Protein 3NFT (pdb70)

Foldseek 3Di:
DQDQVVLVVLVADPCQLLVLLVVLLVQLVQWFAWAADPQRTDHTDAGPLVSLVSNLVRLVSNLVSLLVLLVVLLCVLVVVPDDPDVVSVVLVVVSVVLNLLSVQLSQVLNQLSVLLSLVSVLSRVLSVQWDDDDRFKIFGQLAVSLVSLVVSVVDRDKGARDPPDPQVVVCVLLDDQWDADPRRIITGDCVLSVQLSVLTDHGGDMGGRVVVVVSSVSNVVSSVVSSVSSVSSSVSVVVSSVVSVVSSNVSVVVSVVVVVVD

Nearest PDB structures (foldseek):
  3nft-assembly1_A-2  TM=1.004E+00  e=6.298E-45  Burkholderia pseudomallei
  2ixr-assembly1_A  TM=9.776E-01  e=1.796E-40  Burkholderia pseudomallei
  2j9t-assembly2_B  TM=9.909E-01  e=3.940E-39  Burkholderia pseudomallei
  2izp-assembly2_B  TM=9.697E-01  e=5.486E-39  Burkholderia pseudomallei
  4d3e-assembly1_D  TM=7.852E-01  e=7.737E-10  Shigella flexneri 5a str. M90T

B-factor: mean 21.1, std 11.24, range [6.72, 60.11]

Secondary structure (DSSP, 8-state):
--SHHHHHHTT--THHHHHHHHHHHHHHHH-B--EEETTEEE--B---THHHHHHHHHHHHHHHHHHHHHHHHHHHH----PPPPHHHHHHHHHHHHHHHHHHHHHHHHHHHHHHHHHHHHHHHHGGGGEEEETTTEEEE-HHHHHHHHHHHHHT--EEEPPTT--HHHHHHHH-TTEEE-TT-EEEE--HHHHHHHHT---TTEEEEHHHHHHHHHHHHHHHHHHHHHHHHHHHHHHHHHHHHHHHHHHHHHHHHHHHHT-

InterPro domains:
  IPR009483 Type III secretion systems tip complex component IpaD/BipD/SipD [PF06511] (143-308)
  IPR009483 Type III secretion systems tip complex component IpaD/BipD/SipD [TIGR02553] (27-310)
  IPR036708 BipD-like superfamily [G3DSA:1.20.1710.10] (34-310)
  IPR036708 BipD-like superfamily [SSF140693] (35-301)

Structure (mmCIF, N/CA/C/O backbone):
data_3NFT
#
_entry.id   3NFT
#
_cell.length_a   51.150
_cell.length_b   60.420
_cell.length_c   90.415
_cell.angle_alpha   90.00
_cell.angle_beta   96.01
_cell.angle_gamma   90.00
#
_symmetry.space_group_name_H-M   'C 1 2 1'
#
loop_
_entity.id
_entity.type
_entity.pdbx_description
1 polymer 'Translocator protein bipD'
2 water water
#
loop_
_atom_site.group_PDB
_atom_site.id
_atom_site.type_symbol
_atom_site.label_atom_id
_atom_site.label_alt_id
_atom_site.label_comp_id
_atom_site.label_asym_id
_atom_site.label_entity_id
_atom_site.label_seq_id
_atom_site.pdbx_PDB_ins_code
_atom_site.Cartn_x
_atom_site.Cartn_y
_atom_site.Cartn_z
_atom_site.occupancy
_atom_site.B_iso_or_equiv
_atom_site.auth_seq_id
_atom_site.auth_comp_id
_atom_site.auth_asym_id
_atom_site.auth_atom_id
_atom_site.pdbx_PDB_model_num
ATOM 1 N N . ALA A 1 27 ? 2.819 12.497 36.629 1.00 50.36 1034 ALA A N 1
ATOM 2 C CA . ALA A 1 27 ? 2.187 13.606 35.862 1.00 50.15 1034 ALA A CA 1
ATOM 3 C C . ALA A 1 27 ? 0.770 13.892 36.358 1.00 49.27 1034 ALA A C 1
ATOM 4 O O . ALA A 1 27 ? -0.014 12.969 36.563 1.00 49.33 1034 ALA A O 1
ATOM 6 N N . MET A 1 28 ? 0.441 15.170 36.536 1.00 47.80 1035 MET A N 1
ATOM 7 C CA . MET A 1 28 ? -0.866 15.575 37.062 1.00 46.67 1035 MET A CA 1
ATOM 8 C C . MET A 1 28 ? -1.789 16.181 36.002 1.00 43.53 1035 MET A C 1
ATOM 9 O O . MET A 1 28 ? -3.014 16.089 36.133 1.00 43.56 1035 MET A O 1
ATOM 14 N N . THR A 1 29 ? -1.215 16.802 34.968 1.00 39.50 1036 THR A N 1
ATOM 15 C CA . THR A 1 29 ? -2.000 17.342 33.852 1.00 36.49 1036 THR A CA 1
ATOM 16 C C . THR A 1 29 ? -1.674 16.627 32.540 1.00 33.70 1036 THR A C 1
ATOM 17 O O . THR A 1 29 ? -0.706 15.871 32.451 1.00 32.12 1036 THR A O 1
ATOM 21 N N . ASP A 1 30 ? -2.500 16.877 31.527 1.00 30.99 1037 ASP A N 1
ATOM 22 C CA . ASP A 1 30 ? -2.280 16.319 30.198 1.00 29.19 1037 ASP A CA 1
ATOM 23 C C . ASP A 1 30 ? -0.955 16.787 29.590 1.00 27.72 1037 ASP A C 1
ATOM 24 O O . ASP A 1 30 ? -0.255 15.997 28.965 1.00 26.50 1037 ASP A O 1
ATOM 29 N N . ASP A 1 31 ? -0.611 18.067 29.775 1.00 26.57 1038 ASP A N 1
ATOM 30 C CA A ASP A 1 31 ? 0.685 18.571 29.319 0.54 25.97 1038 ASP A CA 1
ATOM 31 C CA B ASP A 1 31 ? 0.689 18.584 29.340 0.46 25.94 1038 ASP A CA 1
ATOM 32 C C . ASP A 1 31 ? 1.810 17.816 30.034 1.00 24.71 1038 ASP A C 1
ATOM 33 O O . ASP A 1 31 ? 2.810 17.456 29.416 1.00 22.50 1038 ASP A O 1
ATOM 42 N N . ASP A 1 32 ? 1.629 17.556 31.330 1.00 23.74 1039 ASP A N 1
ATOM 43 C CA . ASP A 1 32 ? 2.598 16.766 32.090 1.00 23.20 1039 ASP A CA 1
ATOM 44 C C . ASP A 1 32 ? 2.752 15.375 31.488 1.00 21.17 1039 ASP A C 1
ATOM 45 O O . ASP A 1 32 ? 3.849 14.855 31.408 1.00 19.27 1039 ASP A O 1
ATOM 50 N N . LEU A 1 33 ? 1.642 14.740 31.107 1.00 20.30 1040 LEU A N 1
ATOM 51 C CA . LEU A 1 33 ? 1.722 13.416 30.518 1.00 19.60 1040 LEU A CA 1
ATOM 52 C C . LEU A 1 33 ? 2.532 13.441 29.228 1.00 18.58 1040 LEU A C 1
ATOM 53 O O . LEU A 1 33 ? 3.405 12.593 29.015 1.00 17.69 1040 LEU A O 1
ATOM 58 N N . ARG A 1 34 ? 2.276 14.428 28.376 1.00 18.73 1041 ARG A N 1
ATOM 59 C CA . ARG A 1 34 ? 3.011 14.529 27.122 1.00 18.65 1041 ARG A CA 1
ATOM 60 C C . ARG A 1 34 ? 4.493 14.778 27.400 1.00 18.64 1041 ARG A C 1
ATOM 61 O O . ARG A 1 34 ? 5.355 14.227 26.715 1.00 18.29 1041 ARG A O 1
ATOM 69 N N . ALA A 1 35 ? 4.796 15.566 28.431 1.00 18.95 1042 ALA A N 1
ATOM 70 C CA . ALA A 1 35 ? 6.192 15.803 28.830 1.00 19.47 1042 ALA A CA 1
ATOM 71 C C . ALA A 1 35 ? 6.877 14.578 29.428 1.00 20.46 1042 ALA A C 1
ATOM 72 O O . ALA A 1 35 ? 8.111 14.505 29.469 1.00 21.72 1042 ALA A O 1
ATOM 74 N N . ALA A 1 36 ? 6.077 13.620 29.904 1.00 20.93 1043 ALA A N 1
ATOM 75 C CA . ALA A 1 36 ? 6.575 12.328 30.358 1.00 21.46 1043 ALA A CA 1
ATOM 76 C C . ALA A 1 36 ? 6.620 11.304 29.219 1.00 21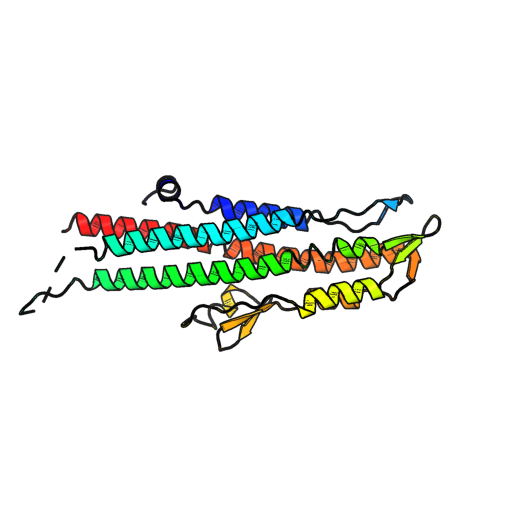.68 1043 ALA A C 1
ATOM 77 O O . ALA A 1 36 ? 6.957 10.125 29.443 1.00 24.22 1043 ALA A O 1
ATOM 79 N N . GLY A 1 37 ? 6.290 11.727 28.007 1.00 20.82 1044 GLY A N 1
ATOM 80 C CA . GLY A 1 37 ? 6.437 10.903 26.818 1.00 20.63 1044 GLY A CA 1
ATOM 81 C C . GLY A 1 37 ? 5.193 10.164 26.380 1.00 18.94 1044 GLY A C 1
ATOM 82 O O . GLY A 1 37 ? 5.240 9.367 25.441 1.00 21.21 1044 GLY A O 1
ATOM 83 N N . VAL A 1 38 ? 4.057 10.469 27.002 1.00 17.21 1045 VAL A N 1
ATOM 84 C CA . VAL A 1 38 ? 2.795 9.771 26.720 1.00 15.99 1045 VAL A CA 1
ATOM 85 C C . VAL A 1 38 ? 1.761 10.736 26.104 1.00 16.03 1045 VAL A C 1
ATOM 86 O O . VAL A 1 38 ? 1.392 11.723 26.717 1.00 16.48 1045 VAL A O 1
ATOM 90 N N A ASP A 1 39 ? 1.315 10.438 24.884 0.71 14.55 1046 ASP A N 1
ATOM 91 N N B ASP A 1 39 ? 1.318 10.451 24.883 0.29 16.81 1046 ASP A N 1
ATOM 92 C CA A ASP A 1 39 ? 0.311 11.232 24.192 0.71 14.38 1046 ASP A CA 1
ATOM 93 C CA B ASP A 1 39 ? 0.294 11.254 24.221 0.29 17.46 1046 ASP A CA 1
ATOM 94 C C A ASP A 1 39 ? -0.615 10.310 23.433 0.71 14.53 1046 ASP A C 1
ATOM 95 C C B ASP A 1 39 ? -0.621 10.339 23.438 0.29 16.38 1046 ASP A C 1
ATOM 96 O O A ASP A 1 39 ? -0.290 9.858 22.341 0.71 15.45 1046 ASP A O 1
ATOM 97 O O B ASP A 1 39 ? -0.291 9.923 22.330 0.29 16.74 1046 ASP A O 1
ATOM 106 N N . ARG A 1 40 ? -1.776 10.033 24.026 1.00 14.79 1047 ARG A N 1
ATOM 107 C CA . ARG A 1 40 ? -2.720 9.110 23.430 1.00 14.14 1047 ARG A CA 1
ATOM 108 C C . ARG A 1 40 ? -3.268 9.555 22.097 1.00 14.61 1047 ARG A C 1
ATOM 109 O O . ARG A 1 40 ? -3.784 8.753 21.332 1.00 14.33 1047 ARG A O 1
ATOM 117 N N . ARG A 1 41 ? -3.231 10.865 21.834 1.00 14.99 1048 ARG A N 1
ATOM 118 C CA . ARG A 1 41 ? -3.740 11.379 20.579 1.00 15.62 1048 ARG A CA 1
ATOM 119 C C . ARG A 1 41 ? -2.980 10.807 19.366 1.00 14.72 1048 ARG A C 1
ATOM 120 O O . ARG A 1 41 ? -3.534 10.692 18.280 1.00 15.77 1048 ARG A O 1
ATOM 128 N N . VAL A 1 42 ? -1.705 10.468 19.546 1.00 14.56 1049 VAL A N 1
ATOM 129 C CA . VAL A 1 42 ? -0.896 9.961 18.465 1.00 14.43 1049 VAL A CA 1
ATOM 130 C C . VAL A 1 42 ? -1.400 8.607 17.922 1.00 12.66 1049 VAL A C 1
ATOM 131 O O . VAL A 1 42 ? -1.775 8.532 16.749 1.00 12.92 1049 VAL A O 1
ATOM 135 N N . PRO A 1 43 ? -1.412 7.540 18.759 1.00 11.34 1050 PRO A N 1
ATOM 136 C CA . PRO A 1 43 ? -1.979 6.309 18.202 1.00 9.91 1050 PRO A CA 1
ATOM 137 C C . PRO A 1 43 ? -3.436 6.396 17.834 1.00 9.69 1050 PRO A C 1
ATOM 138 O O . PRO A 1 43 ? -3.843 5.813 16.830 1.00 9.57 1050 PRO A O 1
ATOM 142 N N . GLU A 1 44 ? -4.218 7.194 18.569 1.00 10.27 1051 GLU A N 1
ATOM 143 C CA . GLU A 1 44 ? -5.624 7.300 18.266 1.00 11.29 1051 GLU A CA 1
ATOM 144 C C . GLU A 1 44 ? -5.863 7.986 16.898 1.00 10.90 1051 GLU A C 1
ATOM 145 O O . GLU A 1 44 ? -6.691 7.546 16.117 1.00 11.35 1051 GLU A O 1
ATOM 151 N N . GLN A 1 45 ? -5.079 9.011 16.579 1.00 11.22 1052 GLN A N 1
ATOM 152 C CA . GLN A 1 45 ? -5.190 9.640 15.267 1.00 11.92 1052 GLN A CA 1
ATOM 153 C C . GLN A 1 45 ? -4.676 8.748 14.136 1.00 9.44 1052 GLN A C 1
ATOM 154 O O . GLN A 1 45 ? -5.252 8.713 13.064 1.00 10.28 1052 GLN A O 1
ATOM 164 N N . LYS A 1 46 ? -3.612 7.978 14.392 1.00 9.66 1053 LYS A N 1
ATOM 165 C CA . LYS A 1 46 ? -3.112 7.093 13.351 1.00 8.50 1053 LYS A CA 1
ATOM 166 C C . LYS A 1 46 ? -4.154 5.974 13.071 1.00 7.27 1053 LYS A C 1
ATOM 167 O O . LYS A 1 46 ? -4.373 5.602 11.913 1.00 8.16 1053 LYS A O 1
ATOM 173 N N . LEU A 1 47 ? -4.806 5.496 14.117 1.00 7.38 1054 LEU A N 1
ATOM 174 C CA . LEU A 1 47 ? -5.915 4.548 13.924 1.00 7.67 1054 LEU A CA 1
ATOM 175 C C . LEU A 1 47 ? -7.075 5.158 13.148 1.00 7.91 1054 LEU A C 1
ATOM 176 O O . LEU A 1 47 ? -7.623 4.551 12.234 1.00 8.03 1054 LEU A O 1
ATOM 181 N N . GLY A 1 48 ? -7.403 6.410 13.470 1.00 8.88 1055 GLY A N 1
ATOM 182 C CA . GLY A 1 48 ? -8.425 7.130 12.716 1.00 8.19 1055 GLY A CA 1
ATOM 183 C C . GLY A 1 48 ? -8.081 7.247 11.242 1.00 8.38 1055 GLY A C 1
ATOM 184 O O . GLY A 1 48 ? -8.918 7.068 10.368 1.00 9.10 1055 GLY A O 1
ATOM 185 N N . ALA A 1 49 ? -6.824 7.552 10.952 1.00 8.30 1056 ALA A N 1
ATOM 186 C CA . ALA A 1 49 ? -6.349 7.625 9.546 1.00 8.24 1056 ALA A CA 1
ATOM 187 C C . ALA A 1 49 ? -6.489 6.284 8.831 1.00 8.40 1056 ALA A C 1
ATOM 188 O O . ALA A 1 49 ? -6.847 6.233 7.662 1.00 8.85 1056 ALA A O 1
ATOM 190 N N . ALA A 1 50 ? -6.211 5.200 9.563 1.00 8.03 1057 ALA A N 1
ATOM 191 C CA . ALA A 1 50 ? -6.351 3.864 8.974 1.00 8.25 1057 ALA A CA 1
ATOM 192 C C . ALA A 1 50 ? -7.800 3.553 8.683 1.00 7.84 1057 ALA A C 1
ATOM 193 O O . ALA A 1 50 ? -8.149 3.027 7.625 1.00 8.44 1057 ALA A O 1
ATOM 195 N N . ILE A 1 51 ? -8.678 3.925 9.610 1.00 7.50 1058 ILE A N 1
ATOM 196 C CA . ILE A 1 51 ? -10.116 3.805 9.377 1.00 8.05 1058 ILE A CA 1
ATOM 197 C C . ILE A 1 51 ? -10.567 4.605 8.142 1.00 7.85 1058 ILE A C 1
ATOM 198 O O . ILE A 1 51 ? -11.304 4.109 7.294 1.00 9.15 1058 ILE A O 1
ATOM 203 N N . ASP A 1 52 ? -10.080 5.831 8.015 1.00 8.29 1059 ASP A N 1
ATOM 204 C CA . ASP A 1 52 ? -10.398 6.612 6.835 1.00 8.69 1059 ASP A CA 1
ATOM 205 C C . ASP A 1 52 ? -9.870 6.002 5.546 1.00 7.85 1059 ASP A C 1
ATOM 206 O O . ASP A 1 52 ? -10.541 6.041 4.520 1.00 8.89 1059 ASP A O 1
ATOM 211 N N . GLU A 1 53 ? -8.678 5.393 5.609 1.00 7.50 1060 GLU A N 1
ATOM 212 C CA . GLU A 1 53 ? -8.118 4.734 4.436 1.00 7.48 1060 GLU A CA 1
ATOM 213 C C . GLU A 1 53 ? -8.991 3.568 4.010 1.00 7.92 1060 GLU A C 1
ATOM 214 O O . GLU A 1 53 ? -9.290 3.398 2.834 1.00 8.30 1060 GLU A O 1
ATOM 220 N N . PHE A 1 54 ? -9.399 2.772 4.991 1.00 7.53 1061 PHE A N 1
ATOM 221 C CA . PHE A 1 54 ? -10.285 1.628 4.732 1.00 8.19 1061 PHE A CA 1
ATOM 222 C C . PHE A 1 54 ? -11.601 2.091 4.138 1.00 8.14 1061 PHE A C 1
ATOM 223 O O . PHE A 1 54 ? -12.135 1.527 3.177 1.00 9.18 1061 PHE A O 1
ATOM 231 N N . ALA A 1 55 ? -12.166 3.127 4.729 1.00 8.68 1062 ALA A N 1
ATOM 232 C CA . ALA A 1 55 ? -13.436 3.667 4.268 1.00 9.36 1062 ALA A CA 1
ATOM 233 C C . ALA A 1 55 ? -13.361 4.148 2.828 1.00 10.26 1062 ALA A C 1
ATOM 234 O O . ALA A 1 55 ? -14.347 4.045 2.070 1.00 12.18 1062 ALA A O 1
ATOM 236 N N A SER A 1 56 ? -12.204 4.696 2.454 0.57 9.52 1063 SER A N 1
ATOM 237 N N B SER A 1 56 ? -12.205 4.692 2.459 0.43 10.88 1063 SER A N 1
ATOM 238 C CA A SER A 1 56 ? -12.003 5.260 1.121 0.57 10.30 1063 SER A CA 1
ATOM 239 C CA B SER A 1 56 ? -11.983 5.253 1.137 0.43 12.06 1063 SER A CA 1
ATOM 240 C C A SER A 1 56 ? -11.899 4.213 0.008 0.57 10.82 1063 SER A C 1
ATOM 241 C C B SER A 1 56 ? -11.918 4.211 0.020 0.43 11.91 1063 SER A C 1
ATOM 242 O O A SER A 1 56 ? -12.044 4.527 -1.167 0.57 10.60 1063 SER A O 1
ATOM 243 O O B SER A 1 56 ? -12.139 4.526 -1.145 0.43 11.81 1063 SER A O 1
ATOM 248 N N . LEU A 1 57 ? -11.600 2.965 0.372 1.00 11.93 1064 LEU A N 1
ATOM 249 C CA . LEU A 1 57 ? -11.483 1.931 -0.633 1.00 12.50 1064 LEU A CA 1
ATOM 250 C C . LEU A 1 57 ? -12.810 1.776 -1.393 1.00 12.53 1064 LEU A C 1
ATOM 251 O O . LEU A 1 57 ? -13.880 1.808 -0.779 1.00 14.60 1064 LEU A O 1
ATOM 256 N N . ARG A 1 58 ? -12.725 1.662 -2.714 1.00 12.33 1065 ARG A N 1
ATOM 257 C CA . ARG A 1 58 ? -13.879 1.471 -3.567 1.00 15.05 1065 ARG A CA 1
ATOM 258 C C . ARG A 1 58 ? -13.574 0.562 -4.700 1.00 14.15 1065 ARG A C 1
ATOM 259 O O . ARG A 1 58 ? -12.514 0.670 -5.314 1.00 13.11 1065 ARG A O 1
ATOM 267 N N . LEU A 1 59 ? -14.516 -0.339 -4.983 1.00 14.19 1066 LEU A N 1
ATOM 268 C CA . LEU A 1 59 ? -14.385 -1.198 -6.137 1.00 15.04 1066 LEU A CA 1
ATOM 269 C C . LEU A 1 59 ? -14.684 -0.432 -7.424 1.00 15.35 1066 LEU A C 1
ATOM 270 O O . LEU A 1 59 ? -15.323 0.619 -7.392 1.00 16.21 1066 LEU A O 1
ATOM 275 N N . PRO A 1 60 ? -14.239 -0.962 -8.577 1.00 15.88 1067 PRO A N 1
ATOM 276 C CA . PRO A 1 60 ? -14.627 -0.376 -9.847 1.00 17.02 1067 PRO A CA 1
ATOM 277 C C . PRO A 1 60 ? -16.151 -0.331 -10.015 1.00 18.24 1067 PRO A C 1
ATOM 278 O O . PRO A 1 60 ? -16.871 -1.040 -9.319 1.00 17.93 1067 PRO A O 1
ATOM 282 N N . ASP A 1 61 ? -16.640 0.534 -10.889 1.00 20.28 1068 ASP A N 1
ATOM 283 C CA . ASP A 1 61 ? -18.049 0.630 -11.135 1.00 22.55 1068 ASP A CA 1
ATOM 284 C C . ASP A 1 61 ? -18.254 1.157 -12.545 1.00 24.38 1068 ASP A C 1
ATOM 285 O O . ASP A 1 61 ? -17.287 1.454 -13.257 1.00 23.85 1068 ASP A O 1
ATOM 290 N N . ARG A 1 62 ? -19.515 1.212 -12.954 1.00 26.82 1069 ARG A N 1
ATOM 291 C CA . ARG A 1 62 ? -19.922 1.823 -14.195 1.00 29.71 1069 ARG A CA 1
ATOM 292 C C . ARG A 1 62 ? -21.022 2.801 -13.801 1.00 32.17 1069 ARG A C 1
ATOM 293 O O . ARG A 1 62 ? -22.087 2.393 -13.344 1.00 31.51 1069 ARG A O 1
ATOM 301 N N . ILE A 1 63 ? -20.743 4.102 -13.954 1.00 35.36 1070 ILE A N 1
ATOM 302 C CA . ILE A 1 63 ? -21.650 5.159 -13.506 1.00 38.41 1070 ILE A CA 1
ATOM 303 C C . ILE A 1 63 ? -22.181 5.895 -14.738 1.00 40.08 1070 ILE A C 1
ATOM 304 O O . ILE A 1 63 ? -21.402 6.468 -15.503 1.00 40.04 1070 ILE A O 1
ATOM 309 N N . ASP A 1 64 ? -23.498 5.841 -14.942 1.00 41.77 1071 ASP A N 1
ATOM 310 C CA . ASP A 1 64 ? -24.126 6.363 -16.161 1.00 43.05 1071 ASP A CA 1
ATOM 311 C C . ASP A 1 64 ? -23.386 5.899 -17.431 1.00 42.61 1071 ASP A C 1
ATOM 312 O O . ASP A 1 64 ? -23.239 6.658 -18.396 1.00 42.79 1071 ASP A O 1
ATOM 317 N N . GLY A 1 65 ? -22.921 4.648 -17.416 1.00 41.37 1072 GLY A N 1
ATOM 318 C CA . GLY A 1 65 ? -22.270 4.044 -18.579 1.00 40.11 1072 GLY A CA 1
ATOM 319 C C . GLY A 1 65 ? -20.750 4.117 -18.702 1.00 38.65 1072 GLY A C 1
ATOM 320 O O . GLY A 1 65 ? -20.181 3.411 -19.536 1.00 39.23 1072 GLY A O 1
ATOM 321 N N A ARG A 1 66 ? -20.086 4.967 -17.918 0.55 36.99 1073 ARG A N 1
ATOM 322 N N B ARG A 1 66 ? -20.107 4.956 -17.883 0.45 37.51 1073 ARG A N 1
ATOM 323 C CA A ARG A 1 66 ? -18.621 5.064 -18.006 0.55 35.45 1073 ARG A CA 1
ATOM 324 C CA B ARG A 1 66 ? -18.645 5.131 -17.903 0.45 36.32 1073 ARG A CA 1
ATOM 325 C C A ARG A 1 66 ? -17.933 4.288 -16.878 0.55 33.91 1073 ARG A C 1
ATOM 326 C C B ARG A 1 66 ? -17.957 4.253 -16.855 0.45 34.53 1073 ARG A C 1
ATOM 327 O O A ARG A 1 66 ? -18.329 4.382 -15.715 0.55 33.12 1073 ARG A O 1
ATOM 328 O O B ARG A 1 66 ? -18.359 4.270 -15.694 0.45 34.02 1073 ARG A O 1
ATOM 343 N N . PHE A 1 67 ? -16.908 3.529 -17.254 1.00 32.58 1074 PHE A N 1
ATOM 344 C CA . PHE A 1 67 ? -16.136 2.695 -16.316 1.00 30.69 1074 PHE A CA 1
ATOM 345 C C . PHE A 1 67 ? -15.315 3.619 -15.438 1.00 28.59 1074 PHE A C 1
ATOM 346 O O . PHE A 1 67 ? -14.664 4.545 -15.936 1.00 28.64 1074 PHE A O 1
ATOM 354 N N . VAL A 1 68 ? -15.394 3.398 -14.138 1.00 25.73 1075 VAL A N 1
ATOM 355 C CA . VAL A 1 68 ? -14.694 4.200 -13.162 1.00 25.15 1075 VAL A CA 1
ATOM 356 C C . VAL A 1 68 ? -13.778 3.262 -12.396 1.00 24.23 1075 VAL A C 1
ATOM 357 O O . VAL A 1 68 ? -14.230 2.257 -11.830 1.00 22.90 1075 VAL A O 1
ATOM 361 N N . ASP A 1 69 ? -12.480 3.533 -12.427 1.00 23.64 1076 ASP A N 1
ATOM 362 C CA . ASP A 1 69 ? -11.543 2.683 -11.704 1.00 23.77 1076 ASP A CA 1
ATOM 363 C C . ASP A 1 69 ? -11.876 2.757 -10.219 1.00 22.57 1076 ASP A C 1
ATOM 364 O O . ASP A 1 69 ? -12.388 3.761 -9.715 1.00 23.42 1076 ASP A O 1
ATOM 369 N N . GLY A 1 70 ? -11.604 1.678 -9.510 1.00 20.28 1077 GLY A N 1
ATOM 370 C CA . GLY A 1 70 ? -11.783 1.682 -8.071 1.00 19.16 1077 GLY A CA 1
ATOM 371 C C . GLY A 1 70 ? -10.697 2.513 -7.395 1.00 17.82 1077 GLY A C 1
ATOM 372 O O . GLY A 1 70 ? -9.857 3.114 -8.071 1.00 19.94 1077 GLY A O 1
ATOM 373 N N . ARG A 1 71 ? -10.716 2.540 -6.077 1.00 14.76 1078 ARG A N 1
ATOM 374 C CA . ARG A 1 71 ? -9.650 3.135 -5.287 1.00 13.44 1078 ARG A CA 1
ATOM 375 C C . ARG A 1 71 ? -9.106 2.064 -4.357 1.00 11.61 1078 ARG A C 1
ATOM 376 O O . ARG A 1 71 ? -9.880 1.415 -3.659 1.00 10.80 1078 ARG A O 1
ATOM 384 N N . ARG A 1 72 ? -7.797 1.853 -4.412 1.00 10.33 1079 ARG A N 1
ATOM 385 C CA . ARG A 1 72 ? -7.087 0.901 -3.557 1.00 9.71 1079 ARG A CA 1
ATOM 386 C C . ARG A 1 72 ? -6.523 1.613 -2.331 1.00 9.16 1079 ARG A C 1
ATOM 387 O O . ARG A 1 72 ? -6.404 2.844 -2.311 1.00 10.42 1079 ARG A O 1
ATOM 395 N N . ALA A 1 73 ? -6.139 0.827 -1.327 1.00 8.33 1080 ALA A N 1
ATOM 396 C CA . ALA A 1 73 ? -5.681 1.322 -0.059 1.00 7.69 1080 ALA A CA 1
ATOM 397 C C . ALA A 1 73 ? -4.167 1.477 -0.003 1.00 7.99 1080 ALA A C 1
ATOM 398 O O . ALA A 1 73 ? -3.429 0.566 -0.376 1.00 8.79 1080 ALA A O 1
ATOM 400 N N . ASN A 1 74 ? -3.697 2.587 0.563 1.00 7.56 1081 ASN A N 1
ATOM 401 C CA . ASN A 1 74 ? -2.306 2.788 0.951 1.00 7.36 1081 ASN A CA 1
ATOM 40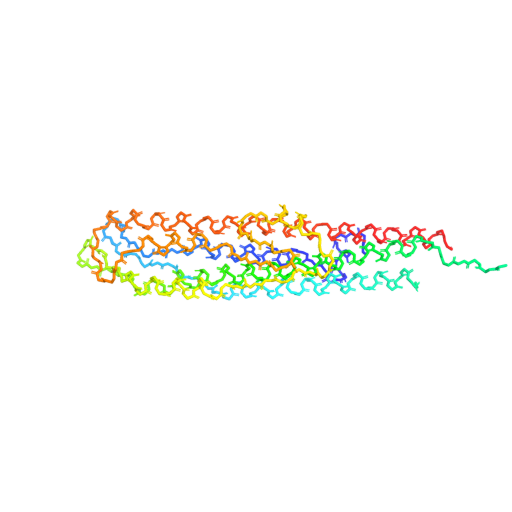2 C C . ASN A 1 74 ? -2.141 2.072 2.274 1.00 6.72 1081 ASN A C 1
ATOM 403 O O . ASN A 1 74 ? -2.535 2.555 3.332 1.00 7.28 1081 ASN A O 1
ATOM 408 N N . LEU A 1 75 ? -1.587 0.868 2.215 1.00 7.65 1082 LEU A N 1
ATOM 409 C CA . LEU A 1 75 ? -1.555 0.035 3.422 1.00 7.26 1082 LEU A CA 1
ATOM 410 C C . LEU A 1 75 ? -0.579 0.556 4.489 1.00 7.84 1082 LEU A C 1
ATOM 411 O O . LEU A 1 75 ? -0.638 0.143 5.650 1.00 8.01 1082 LEU A O 1
ATOM 416 N N . THR A 1 76 ? 0.341 1.430 4.091 1.00 7.45 1083 THR A N 1
ATOM 417 C CA . THR A 1 76 ? 1.291 1.964 5.056 1.00 8.51 1083 THR A CA 1
ATOM 418 C C . THR A 1 76 ? 0.599 2.762 6.172 1.00 8.46 1083 THR A C 1
ATOM 419 O O . THR A 1 76 ? 1.187 2.933 7.245 1.00 10.12 1083 THR A O 1
ATOM 423 N N . VAL A 1 77 ? -0.593 3.299 5.913 1.00 8.41 1084 VAL A N 1
ATOM 424 C CA . VAL A 1 77 ? -1.321 3.981 6.967 1.00 9.35 1084 VAL A CA 1
ATOM 425 C C . VAL A 1 77 ? -1.628 3.037 8.130 1.00 9.00 1084 VAL A C 1
ATOM 426 O O . VAL A 1 77 ? -1.640 3.402 9.305 1.00 9.65 1084 VAL A O 1
ATOM 430 N N . PHE A 1 78 ? -1.911 1.792 7.799 1.00 8.58 1085 PHE A N 1
ATOM 431 C CA . PHE A 1 78 ? -2.146 0.809 8.816 1.00 8.12 1085 PHE A CA 1
ATOM 432 C C . PHE A 1 78 ? -0.881 0.451 9.584 1.00 8.36 1085 PHE A C 1
ATOM 433 O O . PHE A 1 78 ? -0.930 0.238 10.794 1.00 9.06 1085 PHE A O 1
ATOM 441 N N . ASP A 1 79 ? 0.250 0.353 8.876 1.00 9.88 1086 ASP A N 1
ATOM 442 C CA . ASP A 1 79 ? 1.542 0.171 9.521 1.00 10.95 1086 ASP A CA 1
ATOM 443 C C . ASP A 1 79 ? 1.837 1.290 10.507 1.00 10.47 1086 ASP A C 1
ATOM 444 O O . ASP A 1 79 ? 2.248 1.039 11.627 1.00 11.44 1086 ASP A O 1
ATOM 449 N N . ASP A 1 80 ? 1.564 2.524 10.106 1.00 10.81 1087 ASP A N 1
ATOM 450 C CA . ASP A 1 80 ? 1.832 3.674 10.953 1.00 11.15 1087 ASP A CA 1
ATOM 451 C C . ASP A 1 80 ? 1.009 3.525 12.243 1.00 9.68 1087 ASP A C 1
ATOM 452 O O . ASP A 1 80 ? 1.479 3.848 13.327 1.00 10.93 1087 ASP A O 1
ATOM 457 N N . ALA A 1 81 ? -0.245 3.073 12.121 1.00 9.56 1088 ALA A N 1
ATOM 458 C CA . ALA A 1 81 ? -1.093 2.899 13.313 1.00 8.67 1088 ALA A CA 1
ATOM 459 C C . ALA A 1 81 ? -0.536 1.804 14.234 1.00 9.51 1088 ALA A C 1
ATOM 460 O O . ALA A 1 81 ? -0.484 1.961 15.437 1.00 9.98 1088 ALA A O 1
ATOM 462 N N . ARG A 1 82 ? -0.147 0.671 13.651 1.00 10.43 1089 ARG A N 1
ATOM 463 C CA . ARG A 1 82 ? 0.408 -0.417 14.446 1.00 12.00 1089 ARG A CA 1
ATOM 464 C C . ARG A 1 82 ? 1.671 0.041 15.185 1.00 12.37 1089 ARG A C 1
ATOM 465 O O . ARG A 1 82 ? 1.854 -0.266 16.372 1.00 13.99 1089 ARG A O 1
ATOM 473 N N . VAL A 1 83 ? 2.538 0.767 14.497 1.00 13.84 1090 VAL A N 1
ATOM 474 C CA . VAL A 1 83 ? 3.760 1.296 15.111 1.00 14.78 1090 VAL A CA 1
ATOM 475 C C . VAL A 1 83 ? 3.456 2.251 16.280 1.00 13.87 1090 VAL A C 1
ATOM 476 O O . VAL A 1 83 ? 4.071 2.176 17.368 1.00 14.90 1090 VAL A O 1
ATOM 480 N N . ALA A 1 84 ? 2.459 3.104 16.082 1.00 12.82 1091 ALA A N 1
ATOM 481 C CA . ALA A 1 84 ? 2.099 4.080 17.093 1.00 12.07 1091 ALA A CA 1
ATOM 482 C C . ALA A 1 84 ? 1.470 3.403 18.315 1.00 11.22 1091 ALA A C 1
ATOM 483 O O . ALA A 1 84 ? 1.718 3.811 19.439 1.00 12.15 1091 ALA A O 1
ATOM 485 N N . VAL A 1 85 ? 0.686 2.338 18.105 1.00 9.92 1092 VAL A N 1
ATOM 486 C CA . VAL A 1 85 ? 0.050 1.654 19.203 1.00 10.28 1092 VAL A CA 1
ATOM 487 C C . VAL A 1 85 ? 1.131 0.973 20.052 1.00 10.75 1092 VAL A C 1
ATOM 488 O O . VAL A 1 85 ? 1.105 1.040 21.285 1.00 11.11 1092 VAL A O 1
ATOM 492 N N . ARG A 1 86 ? 2.084 0.319 19.383 1.00 12.73 1093 ARG A N 1
ATOM 493 C CA . ARG A 1 86 ? 3.230 -0.294 20.065 1.00 15.42 1093 ARG A CA 1
ATOM 494 C C . ARG A 1 86 ? 4.032 0.734 20.855 1.00 13.61 1093 ARG A C 1
ATOM 495 O O . ARG A 1 86 ? 4.346 0.525 22.023 1.00 14.44 1093 ARG A O 1
ATOM 503 N N . GLY A 1 87 ? 4.314 1.873 20.237 1.00 13.98 1094 GLY A N 1
ATOM 504 C CA . GLY A 1 87 ? 5.114 2.886 20.874 1.00 13.58 1094 GLY A CA 1
ATOM 505 C C . GLY A 1 87 ? 4.432 3.477 22.081 1.00 13.22 1094 GLY A C 1
ATOM 506 O O . GLY A 1 87 ? 5.059 3.761 23.099 1.00 14.84 1094 GLY A O 1
ATOM 507 N N . HIS A 1 88 ? 3.120 3.679 21.964 1.00 12.51 1095 HIS A N 1
ATOM 508 C CA . HIS A 1 88 ? 2.339 4.234 23.064 1.00 12.27 1095 HIS A CA 1
ATOM 509 C C . HIS A 1 88 ? 2.348 3.288 24.267 1.00 11.79 1095 HIS A C 1
ATOM 510 O O . HIS A 1 88 ? 2.479 3.716 25.403 1.00 12.34 1095 HIS A O 1
ATOM 517 N N . ALA A 1 89 ? 2.206 1.988 24.012 1.00 11.85 1096 ALA A N 1
ATOM 518 C CA . ALA A 1 89 ? 2.205 1.013 25.092 1.00 11.80 1096 ALA A CA 1
ATOM 519 C C . ALA A 1 89 ? 3.565 1.014 25.817 1.00 13.10 1096 ALA A C 1
ATOM 520 O O . ALA A 1 89 ? 3.636 0.908 27.060 1.00 14.14 1096 ALA A O 1
ATOM 522 N N . ARG A 1 90 ? 4.640 1.154 25.046 1.00 13.96 1097 ARG A N 1
ATOM 523 C CA . ARG A 1 90 ? 5.991 1.220 25.646 1.00 15.47 1097 ARG A CA 1
ATOM 524 C C . ARG A 1 90 ? 6.121 2.464 26.534 1.00 14.87 1097 ARG A C 1
ATOM 525 O O . ARG A 1 90 ? 6.594 2.397 27.679 1.00 14.82 1097 ARG A O 1
ATOM 533 N N . ALA A 1 91 ? 5.629 3.588 26.029 1.00 13.87 1098 ALA A N 1
ATOM 534 C CA . ALA A 1 91 ? 5.704 4.837 26.779 1.00 13.15 1098 ALA A CA 1
ATOM 535 C C . ALA A 1 91 ? 4.870 4.766 28.055 1.00 12.46 1098 ALA A C 1
ATOM 536 O O . ALA A 1 91 ? 5.275 5.235 29.125 1.00 13.25 1098 ALA A O 1
ATOM 538 N N . GLN A 1 92 ? 3.695 4.147 27.947 1.00 11.79 1099 GLN A N 1
ATOM 539 C CA . GLN A 1 92 ? 2.838 3.992 29.108 1.00 12.12 1099 GLN A CA 1
ATOM 540 C C . GLN A 1 92 ? 3.488 3.109 30.165 1.00 13.58 1099 GLN A C 1
ATOM 541 O O . GLN A 1 92 ? 3.470 3.426 31.361 1.00 13.33 1099 GLN A O 1
ATOM 547 N N . ARG A 1 93 ? 4.030 1.974 29.729 1.00 14.37 1100 ARG A N 1
ATOM 548 C CA . ARG A 1 93 ? 4.705 1.058 30.660 1.00 16.59 1100 ARG A CA 1
ATOM 549 C C . ARG A 1 93 ? 5.883 1.739 31.347 1.00 16.92 1100 ARG A C 1
ATOM 550 O O . ARG A 1 93 ? 6.094 1.582 32.555 1.00 17.28 1100 ARG A O 1
ATOM 558 N N . ASN A 1 94 ? 6.661 2.484 30.566 1.00 17.28 1101 ASN A N 1
ATOM 559 C CA . ASN A 1 94 ? 7.828 3.195 31.109 1.00 18.00 1101 ASN A CA 1
ATOM 560 C C . ASN A 1 94 ? 7.402 4.174 32.203 1.00 17.04 1101 ASN A C 1
ATOM 561 O O . ASN A 1 94 ? 8.050 4.261 33.251 1.00 18.07 1101 ASN A O 1
ATOM 566 N N . LEU A 1 95 ? 6.315 4.905 31.972 1.00 15.78 1102 LEU A N 1
ATOM 567 C CA . LEU A 1 95 ? 5.843 5.870 32.960 1.00 15.21 1102 LEU A CA 1
ATOM 568 C C . LEU A 1 95 ? 5.375 5.148 34.235 1.00 15.20 1102 LEU A C 1
ATOM 569 O O . LEU A 1 95 ? 5.647 5.571 35.342 1.00 16.41 1102 LEU A O 1
ATOM 574 N N . LEU A 1 96 ? 4.638 4.063 34.078 1.00 15.59 1103 LEU A N 1
ATOM 575 C CA . LEU A 1 96 ? 4.245 3.272 35.255 1.00 15.57 1103 LEU A CA 1
ATOM 576 C C . LEU A 1 96 ? 5.455 2.755 36.033 1.00 17.16 1103 LEU A C 1
ATOM 577 O O . LEU A 1 96 ? 5.468 2.781 37.257 1.00 17.27 1103 LEU A O 1
ATOM 582 N N . GLU A 1 97 ? 6.468 2.298 35.320 1.00 19.04 1104 GLU A N 1
ATOM 583 C CA . GLU A 1 97 ? 7.693 1.804 35.968 1.00 21.19 1104 GLU A CA 1
ATOM 584 C C . GLU A 1 97 ? 8.360 2.910 36.793 1.00 21.42 1104 GLU A C 1
ATOM 585 O O . GLU A 1 97 ? 8.841 2.661 37.906 1.00 21.61 1104 GLU A O 1
ATOM 591 N N . ARG A 1 98 ? 8.374 4.137 36.263 1.00 21.75 1105 ARG A N 1
ATOM 592 C CA . ARG A 1 98 ? 8.944 5.274 37.006 1.00 22.54 1105 ARG A CA 1
ATOM 593 C C . ARG A 1 98 ? 8.136 5.599 38.246 1.00 22.12 1105 ARG A C 1
ATOM 594 O O . ARG A 1 98 ? 8.704 5.880 39.295 1.00 22.06 1105 ARG A O 1
ATOM 602 N N . LEU A 1 99 ? 6.811 5.557 38.123 1.00 21.69 1106 LEU A N 1
ATOM 603 C CA . LEU A 1 99 ? 5.919 5.794 39.267 1.00 21.18 1106 LEU A CA 1
ATOM 604 C C . LEU A 1 99 ? 6.093 4.727 40.341 1.00 22.71 1106 LEU A C 1
ATOM 605 O O . LEU A 1 99 ? 6.124 5.033 41.539 1.00 23.25 1106 LEU A O 1
ATOM 610 N N . GLU A 1 100 ? 6.239 3.477 39.913 1.00 23.88 1107 GLU A N 1
ATOM 611 C CA . GLU A 1 100 ? 6.444 2.362 40.826 1.00 26.66 1107 GLU A CA 1
ATOM 612 C C . GLU A 1 100 ? 7.752 2.554 41.596 1.00 28.07 1107 GLU A C 1
ATOM 613 O O . GLU A 1 100 ? 7.821 2.340 42.816 1.00 28.70 1107 GLU A O 1
ATOM 619 N N . THR A 1 101 ? 8.789 2.967 40.885 1.00 29.71 1108 THR A N 1
ATOM 620 C CA . THR A 1 101 ? 10.077 3.249 41.518 1.00 31.58 1108 THR A CA 1
ATOM 621 C C . THR A 1 101 ? 9.955 4.373 42.553 1.00 33.81 1108 THR A C 1
ATOM 622 O O . THR A 1 101 ? 10.523 4.269 43.645 1.00 33.98 1108 THR A O 1
ATOM 626 N N . GLU A 1 102 ? 9.204 5.423 42.217 1.00 36.31 1109 GLU A N 1
ATOM 627 C CA . GLU A 1 102 ? 8.875 6.504 43.161 1.00 38.67 1109 GLU A CA 1
ATOM 628 C C . GLU A 1 102 ? 8.203 5.982 44.439 1.00 39.64 1109 GLU A C 1
ATOM 629 O O . GLU A 1 102 ? 8.468 6.498 45.530 1.00 39.66 1109 GLU A O 1
ATOM 635 N N . LEU A 1 103 ? 7.335 4.977 44.291 1.00 40.53 1110 LEU A N 1
ATOM 636 C CA . LEU A 1 103 ? 6.579 4.385 45.410 1.00 41.37 1110 LEU A CA 1
ATOM 637 C C . LEU A 1 103 ? 7.356 3.385 46.274 1.00 43.04 1110 LEU A C 1
ATOM 638 O O . LEU A 1 103 ? 6.959 3.112 47.410 1.00 42.83 1110 LEU A O 1
ATOM 643 N N . LEU A 1 104 ? 8.438 2.823 45.742 1.00 44.88 1111 LEU A N 1
ATOM 644 C CA . LEU A 1 104 ? 9.168 1.768 46.446 1.00 46.67 1111 LEU A CA 1
ATOM 645 C C . LEU A 1 104 ? 10.625 2.014 46.922 1.00 47.84 1111 LEU A C 1
ATOM 646 O O . LEU A 1 104 ? 11.319 1.034 47.199 1.00 48.16 1111 LEU A O 1
ATOM 651 N N . GLY A 1 105 ? 11.112 3.249 47.065 1.00 49.15 1112 GLY A N 1
ATOM 652 C CA . GLY A 1 105 ? 10.377 4.487 46.846 1.00 49.63 1112 GLY A CA 1
ATOM 653 C C . GLY A 1 105 ? 11.336 5.648 46.652 1.00 49.83 1112 GLY A C 1
ATOM 654 O O . GLY A 1 105 ? 11.155 6.719 47.229 1.00 50.25 1112 GLY A O 1
ATOM 655 N N . GLY A 1 115 ? 9.673 -4.822 68.294 1.00 49.94 1122 GLY A N 1
ATOM 656 C CA . GLY A 1 115 ? 9.485 -5.236 66.901 1.00 49.98 1122 GLY A CA 1
ATOM 657 C C . GLY A 1 115 ? 10.000 -4.204 65.915 1.00 49.63 1122 GLY A C 1
ATOM 658 O O . GLY A 1 115 ? 10.671 -3.246 66.307 1.00 50.12 1122 GLY A O 1
ATOM 659 N N . GLY A 1 116 ? 9.677 -4.401 64.635 1.00 48.76 1123 GLY A N 1
ATOM 660 C CA . GLY A 1 116 ? 10.163 -3.539 63.550 1.00 47.59 1123 GLY A CA 1
ATOM 661 C C . GLY A 1 116 ? 9.035 -3.158 62.609 1.00 46.54 1123 GLY A C 1
ATOM 662 O O . GLY A 1 116 ? 8.523 -4.003 61.866 1.00 46.28 1123 GLY A O 1
ATOM 663 N N . ILE A 1 117 ? 8.644 -1.885 62.642 1.00 45.34 1124 ILE A N 1
ATOM 664 C CA . ILE A 1 117 ? 7.542 -1.394 61.805 1.00 44.21 1124 ILE A CA 1
ATOM 665 C C . ILE A 1 117 ? 7.784 -1.717 60.324 1.00 43.11 1124 ILE A C 1
ATOM 666 O O . ILE A 1 117 ? 8.806 -1.339 59.743 1.00 43.00 1124 ILE A O 1
ATOM 671 N N . GLN A 1 118 ? 6.830 -2.424 59.728 1.00 41.49 1125 GLN A N 1
ATOM 672 C CA . GLN A 1 118 ? 6.954 -2.894 58.357 1.00 40.36 1125 GLN A CA 1
ATOM 673 C C . GLN A 1 118 ? 6.463 -1.817 57.384 1.00 39.03 1125 GLN A C 1
ATOM 674 O O . GLN A 1 118 ? 5.733 -0.913 57.797 1.00 39.05 1125 GLN A O 1
ATOM 680 N N . PRO A 1 119 ? 6.885 -1.896 56.101 1.00 37.38 1126 PRO A N 1
ATOM 681 C CA . PRO A 1 119 ? 6.457 -0.919 55.094 1.00 36.09 1126 PRO A CA 1
ATOM 682 C C . PRO A 1 119 ? 4.943 -0.740 55.030 1.00 34.76 1126 PRO A C 1
ATOM 683 O O . PRO A 1 119 ? 4.184 -1.708 55.128 1.00 34.55 1126 PRO A O 1
ATOM 687 N N . ASP A 1 120 ? 4.529 0.509 54.867 1.00 32.81 1127 ASP A N 1
ATOM 688 C CA . ASP A 1 120 ? 3.127 0.867 54.888 1.00 31.55 1127 ASP A CA 1
ATOM 689 C C . ASP A 1 120 ? 2.417 0.066 53.790 1.00 30.28 1127 ASP A C 1
ATOM 690 O O . ASP A 1 120 ? 2.847 0.088 52.645 1.00 30.22 1127 ASP A O 1
ATOM 695 N N . PRO A 1 121 ? 1.356 -0.680 54.151 1.00 28.82 1128 PRO A N 1
ATOM 696 C CA . PRO A 1 121 ? 0.622 -1.537 53.202 1.00 28.27 1128 PRO A CA 1
ATOM 697 C C . PRO A 1 121 ? 0.076 -0.827 51.960 1.00 27.40 1128 PRO A C 1
ATOM 698 O O . PRO A 1 121 ? -0.140 -1.467 50.922 1.00 27.83 1128 PRO A O 1
ATOM 702 N N . ILE A 1 122 ? -0.135 0.480 52.048 1.00 26.25 1129 ILE A N 1
ATOM 703 C CA . ILE A 1 122 ? -0.663 1.214 50.900 1.00 25.18 1129 ILE A CA 1
ATOM 704 C C . ILE A 1 122 ? 0.301 1.177 49.716 1.00 25.53 1129 ILE A C 1
ATOM 705 O O . ILE A 1 122 ? -0.127 1.239 48.563 1.00 25.01 1129 ILE A O 1
ATOM 710 N N . LEU A 1 123 ? 1.599 1.060 49.998 1.00 26.24 1130 LEU A N 1
ATOM 711 C CA . LEU A 1 123 ? 2.616 1.074 48.945 1.00 27.59 1130 LEU A CA 1
ATOM 712 C C . LEU A 1 123 ? 2.453 -0.171 48.088 1.00 28.43 1130 LEU A C 1
ATOM 713 O O . LEU A 1 123 ? 2.382 -0.072 46.867 1.00 28.48 1130 LEU A O 1
ATOM 718 N N . GLN A 1 124 ? 2.356 -1.346 48.710 1.00 29.41 1131 GLN A N 1
ATOM 719 C CA . GLN A 1 124 ? 2.135 -2.574 47.927 1.00 29.81 1131 GLN A CA 1
ATOM 720 C C . GLN A 1 124 ? 0.802 -2.547 47.181 1.00 28.20 1131 GLN A C 1
ATOM 721 O O . GLN A 1 124 ? 0.703 -3.061 46.050 1.00 27.98 1131 GLN A O 1
ATOM 727 N N . GLY A 1 125 ? -0.220 -1.981 47.821 1.00 25.73 1132 GLY A N 1
ATOM 728 C CA . GLY A 1 125 ? -1.549 -1.891 47.224 1.00 24.00 1132 GLY A CA 1
ATOM 729 C C . GLY A 1 125 ? -1.517 -1.110 45.928 1.00 22.68 1132 GLY A C 1
ATOM 730 O O . GLY A 1 125 ? -2.131 -1.523 44.936 1.00 22.48 1132 GLY A O 1
ATOM 731 N N . LEU A 1 126 ? -0.816 0.028 45.944 1.00 21.62 1133 LEU A N 1
ATOM 732 C CA . LEU A 1 126 ? -0.666 0.858 44.754 1.00 21.48 1133 LEU A CA 1
ATOM 733 C C . LEU A 1 126 ? 0.207 0.162 43.701 1.00 21.61 1133 LEU A C 1
ATOM 734 O O . LEU A 1 126 ? -0.065 0.292 42.513 1.00 20.79 1133 LEU A O 1
ATOM 739 N N . VAL A 1 127 ? 1.242 -0.572 44.136 1.00 21.96 1134 VAL A N 1
ATOM 740 C CA . VAL A 1 127 ? 2.041 -1.399 43.215 1.00 22.53 1134 VAL A CA 1
ATOM 741 C C . VAL A 1 127 ? 1.152 -2.420 42.501 1.00 22.14 1134 VAL A C 1
ATOM 742 O O . VAL A 1 127 ? 1.276 -2.633 41.287 1.00 21.33 1134 VAL A O 1
ATOM 746 N N . ASP A 1 128 ? 0.236 -3.040 43.239 1.00 22.36 1135 ASP A N 1
ATOM 747 C CA . ASP A 1 128 ? -0.714 -3.980 42.645 1.00 22.74 1135 ASP A CA 1
ATOM 748 C C . ASP A 1 128 ? -1.580 -3.328 41.570 1.00 21.31 1135 ASP A C 1
ATOM 749 O O . ASP A 1 128 ? -1.828 -3.908 40.515 1.00 21.25 1135 ASP A O 1
ATOM 754 N N . VAL A 1 129 ? -2.045 -2.118 41.856 1.00 19.35 1136 VAL A N 1
ATOM 755 C CA . VAL A 1 129 ? -2.836 -1.335 40.912 1.00 18.51 1136 VAL A CA 1
ATOM 756 C C . VAL A 1 129 ? -2.002 -1.030 39.681 1.00 17.10 1136 VAL A C 1
ATOM 757 O O . VAL A 1 129 ? -2.484 -1.094 38.557 1.00 17.88 1136 VAL A O 1
ATOM 761 N N . ILE A 1 130 ? -0.734 -0.708 39.897 1.00 17.01 1137 ILE A N 1
ATOM 762 C CA . ILE A 1 130 ? 0.180 -0.487 38.790 1.00 17.11 1137 ILE A CA 1
ATOM 763 C C . ILE A 1 130 ? 0.324 -1.757 37.961 1.00 17.97 1137 ILE A C 1
ATOM 764 O O . ILE A 1 130 ? 0.307 -1.715 36.738 1.00 18.02 1137 ILE A O 1
ATOM 769 N N . GLY A 1 131 ? 0.442 -2.900 38.630 1.00 18.73 1138 GLY A N 1
ATOM 770 C CA . GLY A 1 131 ? 0.577 -4.172 37.921 1.00 19.73 1138 GLY A CA 1
ATOM 771 C C . GLY A 1 131 ? -0.608 -4.468 37.026 1.00 20.35 1138 GLY A C 1
ATOM 772 O O . GLY A 1 131 ? -0.436 -4.926 35.898 1.00 20.44 1138 GLY A O 1
ATOM 773 N N . GLN A 1 132 ? -1.819 -4.209 37.516 1.00 20.94 1139 GLN A N 1
ATOM 774 C CA . GLN A 1 132 ? -3.0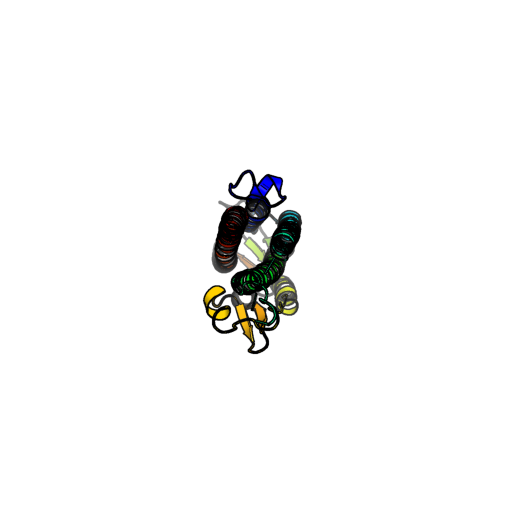39 -4.352 36.704 1.00 21.45 1139 GLN A CA 1
ATOM 775 C C . GLN A 1 132 ? -2.990 -3.395 35.502 1.00 19.48 1139 GLN A C 1
ATOM 776 O O . GLN A 1 132 ? -3.342 -3.768 34.379 1.00 19.45 1139 GLN A O 1
ATOM 782 N N . GLY A 1 133 ? -2.511 -2.175 35.746 1.00 17.89 1140 GLY A N 1
ATOM 783 C CA . GLY A 1 133 ? -2.336 -1.184 34.671 1.00 16.92 1140 GLY A CA 1
ATOM 784 C C . GLY A 1 133 ? -1.426 -1.680 33.570 1.00 16.64 1140 GLY A C 1
ATOM 785 O O . GLY A 1 133 ? -1.755 -1.571 32.390 1.00 16.31 1140 GLY A O 1
ATOM 786 N N . LYS A 1 134 ? -0.283 -2.237 33.959 1.00 17.24 1141 LYS A N 1
ATOM 787 C CA . LYS A 1 134 ? 0.657 -2.831 33.015 1.00 18.13 1141 LYS A CA 1
ATOM 788 C C . LYS A 1 134 ? 0.013 -3.957 32.190 1.00 18.79 1141 LYS A C 1
ATOM 789 O O . LYS A 1 134 ? 0.209 -4.028 30.977 1.00 18.09 1141 LYS A O 1
ATOM 795 N N . SER A 1 135 ? -0.749 -4.831 32.849 1.00 19.55 1142 SER A N 1
ATOM 796 C CA . SER A 1 135 ? -1.475 -5.909 32.157 1.00 21.15 1142 SER A CA 1
ATOM 797 C C . SER A 1 135 ? -2.452 -5.366 31.118 1.00 20.62 1142 SER A C 1
ATOM 798 O O . SER A 1 135 ? -2.484 -5.830 29.973 1.00 20.24 1142 SER A O 1
ATOM 801 N N . ASP A 1 136 ? -3.234 -4.367 31.496 1.00 19.83 1143 ASP A N 1
ATOM 802 C CA . ASP A 1 136 ? -4.221 -3.789 30.577 1.00 19.47 1143 ASP A CA 1
ATOM 803 C C . ASP A 1 136 ? -3.552 -3.114 29.387 1.00 17.56 1143 ASP A C 1
ATOM 804 O O . ASP A 1 136 ? -4.022 -3.236 28.257 1.00 17.40 1143 ASP A O 1
ATOM 809 N N . ILE A 1 137 ? -2.453 -2.402 29.633 1.00 16.31 1144 ILE A N 1
ATOM 810 C CA . ILE A 1 137 ? -1.694 -1.826 28.527 1.00 15.52 1144 ILE A CA 1
ATOM 811 C C . ILE A 1 137 ? -1.259 -2.850 27.520 1.00 15.24 1144 ILE A C 1
ATOM 812 O O . ILE A 1 137 ? -1.419 -2.669 26.309 1.00 15.70 1144 ILE A O 1
ATOM 817 N N . ASP A 1 138 ? -0.663 -3.916 28.038 1.00 15.78 1145 ASP A N 1
ATOM 818 C CA . ASP A 1 138 ? -0.170 -4.994 27.196 1.00 16.62 1145 ASP A CA 1
ATOM 819 C C . ASP A 1 138 ? -1.289 -5.676 26.439 1.00 15.80 1145 ASP A C 1
ATOM 820 O O . ASP A 1 138 ? -1.162 -5.950 25.232 1.00 16.86 1145 ASP A O 1
ATOM 825 N N . ALA A 1 139 ? -2.371 -6.013 27.144 1.00 14.9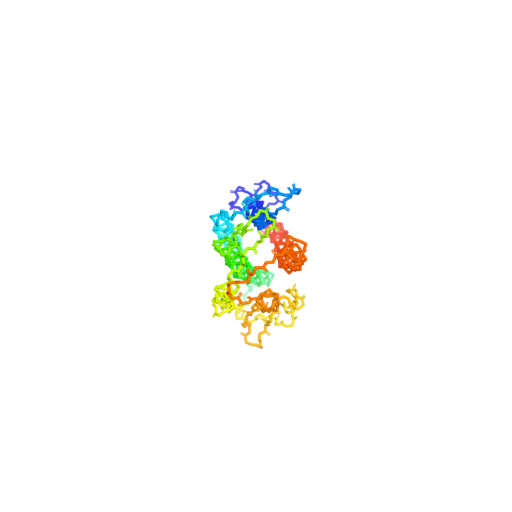8 1146 ALA A N 1
ATOM 826 C CA . ALA A 1 139 ? -3.511 -6.676 26.529 1.00 14.62 1146 ALA A CA 1
ATOM 827 C C . ALA A 1 139 ? -4.048 -5.839 25.379 1.00 13.86 1146 ALA A C 1
ATOM 828 O O . ALA A 1 139 ? -4.278 -6.329 24.270 1.00 13.24 1146 ALA A O 1
ATOM 830 N N . TYR A 1 140 ? -4.285 -4.566 25.642 1.00 13.41 1147 TYR A N 1
ATOM 831 C CA . TYR A 1 140 ? -4.887 -3.748 24.621 1.00 13.74 1147 TYR A CA 1
ATOM 832 C C . TYR A 1 140 ? -3.974 -3.522 23.445 1.00 13.38 1147 TYR A C 1
ATOM 833 O O . TYR A 1 140 ? -4.441 -3.480 22.306 1.00 14.79 1147 TYR A O 1
ATOM 842 N N . ALA A 1 141 ? -2.683 -3.383 23.707 1.00 14.35 1148 ALA A N 1
ATOM 843 C CA . ALA A 1 141 ? -1.723 -3.251 22.645 1.00 15.49 1148 ALA A CA 1
ATOM 844 C C . ALA A 1 141 ? -1.751 -4.493 21.751 1.00 14.16 1148 ALA A C 1
ATOM 845 O O . ALA A 1 141 ? -1.708 -4.387 20.529 1.00 14.69 1148 ALA A O 1
ATOM 847 N N . THR A 1 142 ? -1.777 -5.681 22.355 1.00 13.79 1149 THR A N 1
ATOM 848 C CA . THR A 1 142 ? -1.762 -6.917 21.578 1.00 14.74 1149 THR A CA 1
ATOM 849 C C . THR A 1 142 ? -3.046 -7.041 20.763 1.00 13.70 1149 THR A C 1
ATOM 850 O O . THR A 1 142 ? -3.024 -7.384 19.589 1.00 13.41 1149 THR A O 1
ATOM 854 N N . ILE A 1 143 ? -4.180 -6.753 21.396 1.00 12.35 1150 ILE A N 1
ATOM 855 C CA . ILE A 1 143 ? -5.465 -6.860 20.714 1.00 12.51 1150 ILE A CA 1
ATOM 856 C C . ILE A 1 143 ? -5.567 -5.850 19.578 1.00 11.76 1150 ILE A C 1
ATOM 857 O O . ILE A 1 143 ? -5.964 -6.181 18.464 1.00 10.72 1150 ILE A O 1
ATOM 862 N N . VAL A 1 144 ? -5.218 -4.594 19.864 1.00 10.99 1151 VAL A N 1
ATOM 863 C CA . VAL A 1 144 ? -5.290 -3.587 18.805 1.00 12.01 1151 VAL A CA 1
ATOM 864 C C . VAL A 1 144 ? -4.309 -3.840 17.662 1.00 11.61 1151 VAL A C 1
ATOM 865 O O . VAL A 1 144 ? -4.681 -3.651 16.511 1.00 12.83 1151 VAL A O 1
ATOM 869 N N . GLU A 1 145 ? -3.086 -4.295 17.964 1.00 12.43 1152 GLU A N 1
ATOM 870 C CA . GLU A 1 145 ? -2.114 -4.703 16.922 1.00 13.52 1152 GLU A CA 1
ATOM 871 C C . GLU A 1 145 ? -2.705 -5.771 16.022 1.00 12.80 1152 GLU A C 1
ATOM 872 O O . GLU A 1 145 ? -2.663 -5.661 14.810 1.00 12.85 1152 GLU A O 1
ATOM 878 N N . GLY A 1 146 ? -3.267 -6.799 16.631 1.00 12.28 1153 GLY A N 1
ATOM 879 C CA . GLY A 1 146 ? -3.807 -7.916 15.853 1.00 11.10 1153 GLY A CA 1
ATOM 880 C C . GLY A 1 146 ? -5.011 -7.523 15.028 1.00 10.42 1153 GLY A C 1
ATOM 881 O O . GLY A 1 146 ? -5.146 -7.879 13.851 1.00 10.72 1153 GLY A O 1
ATOM 882 N N . LEU A 1 147 ? -5.923 -6.790 15.640 1.00 10.05 1154 LEU A N 1
ATOM 883 C CA . LEU A 1 147 ? -7.102 -6.361 14.911 1.00 10.97 1154 LEU A CA 1
ATOM 884 C C . LEU A 1 147 ? -6.726 -5.395 13.783 1.00 9.46 1154 LEU A C 1
ATOM 885 O O . LEU A 1 147 ? -7.352 -5.402 12.734 1.00 9.91 1154 LEU A O 1
ATOM 890 N N . THR A 1 148 ? -5.711 -4.568 14.003 1.00 9.35 1155 THR A N 1
ATOM 891 C CA . THR A 1 148 ? -5.303 -3.652 12.952 1.00 8.74 1155 THR A CA 1
ATOM 892 C C . THR A 1 148 ? -4.608 -4.408 11.819 1.00 8.74 1155 THR A C 1
ATOM 893 O O . THR A 1 148 ? -4.758 -4.071 10.652 1.00 9.60 1155 THR A O 1
ATOM 897 N N . LYS A 1 149 ? -3.843 -5.445 12.161 1.00 9.33 1156 LYS A N 1
ATOM 898 C CA . LYS A 1 149 ? -3.296 -6.296 11.119 1.00 10.12 1156 LYS A CA 1
ATOM 899 C C . LYS A 1 149 ? -4.379 -6.966 10.279 1.00 9.58 1156 LYS A C 1
ATOM 900 O O . LYS A 1 149 ? -4.295 -7.038 9.043 1.00 9.68 1156 LYS A O 1
ATOM 906 N N . TYR A 1 150 ? -5.403 -7.483 10.945 1.00 9.23 1157 TYR A N 1
ATOM 907 C CA . TYR A 1 150 ? -6.583 -8.004 10.259 1.00 8.72 1157 TYR A CA 1
ATOM 908 C C . TYR A 1 150 ? -7.209 -6.982 9.326 1.00 7.97 1157 TYR A C 1
ATOM 909 O O . TYR A 1 150 ? -7.478 -7.240 8.164 1.00 9.00 1157 TYR A O 1
ATOM 918 N N . PHE A 1 151 ? -7.418 -5.787 9.879 1.00 7.96 1158 PHE A N 1
ATOM 919 C CA . PHE A 1 151 ? -8.059 -4.675 9.165 1.00 6.84 1158 PHE A CA 1
ATOM 920 C C . PHE A 1 151 ? -7.241 -4.350 7.918 1.00 7.17 1158 PHE A C 1
ATOM 921 O O . PHE A 1 151 ? -7.797 -4.174 6.848 1.00 7.82 1158 PHE A O 1
ATOM 929 N N . GLN A 1 152 ? -5.910 -4.309 8.088 1.00 7.89 1159 GLN A N 1
ATOM 930 C CA . GLN A 1 152 ? -4.956 -4.112 7.023 1.00 7.78 1159 GLN A CA 1
ATOM 931 C C . GLN A 1 152 ? -5.041 -5.181 5.966 1.00 7.58 1159 GLN A C 1
ATOM 932 O O . GLN A 1 152 ? -5.012 -4.896 4.774 1.00 8.08 1159 GLN A O 1
ATOM 938 N N A SER A 1 153 ? -5.156 -6.435 6.401 0.51 8.47 1160 SER A N 1
ATOM 939 N N B SER A 1 153 ? -5.155 -6.434 6.403 0.49 8.46 1160 SER A N 1
ATOM 940 C CA A SER A 1 153 ? -5.174 -7.545 5.457 0.51 8.54 1160 SER A CA 1
ATOM 941 C CA B SER A 1 153 ? -5.192 -7.554 5.473 0.49 8.55 1160 SER A CA 1
ATOM 942 C C . SER A 1 153 ? -6.466 -7.536 4.630 1.00 8.04 1160 SER A C 1
ATOM 943 O O . SER A 1 153 ? -6.469 -7.922 3.464 1.00 8.61 1160 SER A O 1
ATOM 948 N N . VAL A 1 154 ? -7.564 -7.048 5.222 1.00 8.05 1161 VAL A N 1
ATOM 949 C CA . VAL A 1 154 ? -8.831 -6.888 4.500 1.00 8.38 1161 VAL A CA 1
ATOM 950 C C . VAL A 1 154 ? -8.696 -5.750 3.480 1.00 7.68 1161 VAL A C 1
ATOM 951 O O . VAL A 1 154 ? -9.059 -5.881 2.337 1.00 8.13 1161 VAL A O 1
ATOM 955 N N . ALA A 1 155 ? -8.081 -4.647 3.890 1.00 7.50 1162 ALA A N 1
ATOM 956 C CA . ALA A 1 155 ? -7.790 -3.582 2.922 1.00 7.47 1162 ALA A CA 1
ATOM 957 C C . ALA A 1 155 ? -6.923 -4.036 1.767 1.00 7.31 1162 ALA A C 1
ATOM 958 O O . ALA A 1 155 ? -7.138 -3.645 0.622 1.00 8.49 1162 ALA A O 1
ATOM 960 N N . ASP A 1 156 ? -5.948 -4.897 2.069 1.00 7.93 1163 ASP A N 1
ATOM 961 C CA . ASP A 1 156 ? -5.018 -5.422 1.091 1.00 8.37 1163 ASP A CA 1
ATOM 962 C C . ASP A 1 156 ? -5.798 -6.285 0.082 1.00 8.45 1163 ASP A C 1
ATOM 963 O O . ASP A 1 156 ? -5.708 -6.093 -1.122 1.00 9.33 1163 ASP A O 1
ATOM 968 N N . VAL A 1 157 ? -6.601 -7.249 0.577 1.00 9.74 1164 VAL A N 1
ATOM 969 C CA . VAL A 1 157 ? -7.358 -8.093 -0.335 1.00 10.70 1164 VAL A CA 1
ATOM 970 C C . VAL A 1 157 ? -8.389 -7.311 -1.156 1.00 9.79 1164 VAL A C 1
ATOM 971 O O . VAL A 1 157 ? -8.587 -7.608 -2.340 1.00 10.01 1164 VAL A O 1
ATOM 975 N N A MET A 1 158 ? -9.011 -6.291 -0.560 0.57 8.71 1165 MET A N 1
ATOM 976 N N B MET A 1 158 ? -9.008 -6.311 -0.520 0.43 9.91 1165 MET A N 1
ATOM 977 C CA A MET A 1 158 ? -10.002 -5.504 -1.277 0.57 8.59 1165 MET A CA 1
ATOM 978 C CA B MET A 1 158 ? -9.960 -5.412 -1.157 0.43 10.33 1165 MET A CA 1
ATOM 979 C C A MET A 1 158 ? -9.354 -4.611 -2.322 0.57 8.31 1165 MET A C 1
ATOM 980 C C B MET A 1 158 ? -9.338 -4.663 -2.319 0.43 9.42 1165 MET A C 1
ATOM 981 O O A MET A 1 158 ? -10.048 -4.091 -3.204 0.57 9.66 1165 MET A O 1
ATOM 982 O O B MET A 1 158 ? -10.024 -4.290 -3.271 0.43 10.01 1165 MET A O 1
ATOM 991 N N . SER A 1 159 ? -8.040 -4.405 -2.194 1.00 8.92 1166 SER A N 1
ATOM 992 C CA . SER A 1 159 ? -7.274 -3.678 -3.202 1.00 9.06 1166 SER A CA 1
ATOM 993 C C . SER A 1 159 ? -6.854 -4.658 -4.320 1.00 9.03 1166 SER A C 1
ATOM 994 O O . SER A 1 159 ? -7.091 -4.407 -5.493 1.00 9.63 1166 SER A O 1
ATOM 997 N N . LYS A 1 160 ? -6.230 -5.770 -3.940 1.00 9.76 1167 LYS A N 1
ATOM 998 C CA . LYS A 1 160 ? -5.764 -6.776 -4.887 1.00 10.28 1167 LYS A CA 1
ATOM 999 C C . LYS A 1 160 ? -6.876 -7.323 -5.763 1.00 9.47 1167 LYS A C 1
ATOM 1000 O O . LYS A 1 160 ? -6.679 -7.549 -6.962 1.00 10.05 1167 LYS A O 1
ATOM 1006 N N . LEU A 1 161 ? -8.068 -7.498 -5.189 1.00 9.00 1168 LEU A N 1
ATOM 1007 C CA . LEU A 1 161 ? -9.156 -8.141 -5.926 1.00 8.72 1168 LEU A CA 1
ATOM 1008 C C . LEU A 1 161 ? -9.649 -7.315 -7.085 1.00 9.29 1168 LEU A C 1
ATOM 1009 O O . LEU A 1 161 ? -10.235 -7.822 -8.013 1.00 10.79 1168 LEU A O 1
ATOM 1014 N N . GLN A 1 162 ? -9.355 -6.007 -7.048 1.00 9.11 1169 GLN A N 1
ATOM 1015 C CA . GLN A 1 162 ? -9.786 -5.096 -8.105 1.00 8.51 1169 GLN A CA 1
ATOM 1016 C C . GLN A 1 162 ? -9.121 -5.427 -9.445 1.00 8.67 1169 GLN A C 1
ATOM 1017 O O . GLN A 1 162 ? -9.629 -5.035 -10.495 1.00 10.96 1169 GLN A O 1
ATOM 1023 N N . ASP A 1 163 ? -8.006 -6.153 -9.401 1.00 8.93 1170 ASP A N 1
ATOM 1024 C CA . ASP A 1 163 ? -7.351 -6.570 -10.637 1.00 9.59 1170 ASP A CA 1
ATOM 1025 C C . ASP A 1 163 ? -8.222 -7.554 -11.405 1.00 9.52 1170 ASP A C 1
ATOM 1026 O O . ASP A 1 163 ? -7.990 -7.810 -12.596 1.00 11.70 1170 ASP A O 1
ATOM 1031 N N . TYR A 1 164 ? -9.188 -8.143 -10.705 1.00 10.27 1171 TYR A N 1
ATOM 1032 C CA . TYR A 1 164 ? -10.041 -9.176 -11.288 1.00 9.93 1171 TYR A CA 1
ATOM 1033 C C . TYR A 1 164 ? -11.435 -8.686 -11.658 1.00 10.20 1171 TYR A C 1
ATOM 1034 O O . TYR A 1 164 ? -12.333 -9.483 -11.970 1.00 11.31 1171 TYR A O 1
ATOM 1043 N N . ILE A 1 165 ? -11.634 -7.363 -11.635 1.00 10.07 1172 ILE A N 1
ATOM 1044 C CA . ILE A 1 165 ? -12.849 -6.758 -12.095 1.00 10.42 1172 ILE A CA 1
ATOM 1045 C C . ILE A 1 165 ? -12.476 -5.820 -13.213 1.00 11.70 1172 ILE A C 1
ATOM 1046 O O . ILE A 1 165 ? -11.575 -4.965 -13.035 1.00 13.34 1172 ILE A O 1
ATOM 1051 N N . SER A 1 166 ? -13.166 -5.938 -14.332 1.00 12.80 1173 SER A N 1
ATOM 1052 C CA . SER A 1 166 ? -12.865 -5.104 -15.494 1.00 14.51 1173 SER A CA 1
ATOM 1053 C C . SER A 1 166 ? -14.097 -4.812 -16.333 1.00 15.90 1173 SER A C 1
ATOM 1054 O O . SER A 1 166 ? -15.136 -5.459 -16.189 1.00 15.53 1173 SER A O 1
ATOM 1057 N N . ALA A 1 167 ? -13.981 -3.831 -17.218 1.00 18.65 1174 ALA A N 1
ATOM 1058 C CA . ALA A 1 167 ? -15.019 -3.520 -18.181 1.00 19.78 1174 ALA A CA 1
ATOM 1059 C C . ALA A 1 167 ? -15.096 -4.601 -19.248 1.00 22.70 1174 ALA A C 1
ATOM 1060 O O . ALA A 1 167 ? -14.068 -5.030 -19.794 1.00 22.37 1174 ALA A O 1
ATOM 1062 N N . LYS A 1 168 ? -16.324 -5.008 -19.568 1.00 25.66 1175 LYS A N 1
ATOM 1063 C CA . LYS A 1 168 ? -16.596 -5.945 -20.659 1.00 29.03 1175 LYS A CA 1
ATOM 1064 C C . LYS A 1 168 ? -17.619 -5.274 -21.566 1.00 31.57 1175 LYS A C 1
ATOM 1065 O O . LYS A 1 168 ? -18.628 -4.764 -21.089 1.00 31.94 1175 LYS A O 1
ATOM 1071 N N . ASP A 1 169 ? -17.386 -5.276 -22.872 1.00 35.36 1176 ASP A N 1
ATOM 1072 C CA . ASP A 1 169 ? -18.366 -4.722 -23.810 1.00 37.75 1176 ASP A CA 1
ATOM 1073 C C . ASP A 1 169 ? -18.544 -3.242 -23.488 1.00 39.57 1176 ASP A C 1
ATOM 1074 O O . ASP A 1 169 ? -17.679 -2.631 -22.874 1.00 40.70 1176 ASP A O 1
ATOM 1079 N N . ASP A 1 170 ? -19.674 -2.668 -23.867 1.00 41.27 1177 ASP A N 1
ATOM 1080 C CA . ASP A 1 170 ? -19.912 -1.254 -23.601 1.00 42.00 1177 ASP A CA 1
ATOM 1081 C C . ASP A 1 170 ? -20.689 -1.029 -22.312 1.00 40.17 1177 ASP A C 1
ATOM 1082 O O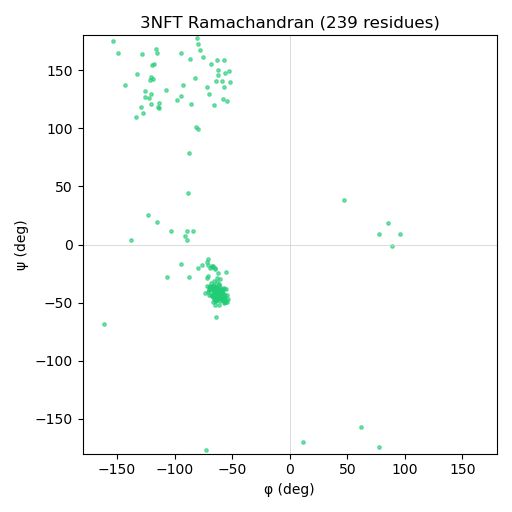 . ASP A 1 170 ? -20.691 0.079 -21.773 1.00 40.27 1177 ASP A O 1
ATOM 1087 N N . LYS A 1 171 ? -21.324 -2.086 -21.807 1.00 37.32 1178 LYS A N 1
ATOM 1088 C CA . LYS A 1 171 ? -22.257 -1.964 -20.693 1.00 35.84 1178 LYS A CA 1
ATOM 1089 C C . LYS A 1 171 ? -22.141 -3.059 -19.626 1.00 32.07 1178 LYS A C 1
ATOM 1090 O O . LYS A 1 171 ? -22.926 -3.078 -18.674 1.00 33.43 1178 LYS A O 1
ATOM 1096 N N . ASN A 1 172 ? -21.166 -3.954 -19.765 1.00 26.86 1179 ASN A N 1
ATOM 1097 C CA . ASN A 1 172 ? -21.034 -5.073 -18.834 1.00 22.75 1179 ASN A CA 1
ATOM 1098 C C . ASN A 1 172 ? -19.744 -5.000 -18.034 1.00 20.48 1179 ASN A C 1
ATOM 1099 O O . ASN A 1 172 ? -18.856 -4.193 -18.329 1.00 20.72 1179 ASN A O 1
ATOM 1104 N N . MET A 1 173 ? -19.685 -5.785 -16.964 1.00 17.24 1180 MET A N 1
ATOM 1105 C CA . MET A 1 173 ? -18.522 -5.937 -16.101 1.00 16.66 1180 MET A CA 1
ATOM 1106 C C . MET A 1 173 ? -18.133 -7.409 -16.112 1.00 15.42 1180 MET A C 1
ATOM 1107 O O . MET A 1 173 ? -18.996 -8.289 -16.141 1.00 17.05 1180 MET A O 1
ATOM 1112 N N . LYS A 1 174 ? -16.846 -7.681 -16.118 1.00 13.78 1181 LYS A N 1
ATOM 1113 C CA . LYS A 1 174 ? -16.334 -9.029 -15.970 1.00 13.62 1181 LYS A CA 1
ATOM 1114 C C . LYS A 1 174 ? -15.723 -9.150 -14.596 1.00 12.25 1181 LYS A C 1
ATOM 1115 O O . LYS A 1 174 ? -14.928 -8.297 -14.164 1.00 12.97 1181 LYS A O 1
ATOM 1121 N N . ILE A 1 175 ? -16.063 -10.231 -13.895 1.00 11.97 1182 ILE A N 1
ATOM 1122 C CA . ILE A 1 175 ? -15.529 -10.499 -12.590 1.00 12.29 1182 ILE A CA 1
ATOM 1123 C C . ILE A 1 175 ? -14.984 -11.915 -12.510 1.00 11.87 1182 ILE A C 1
ATOM 1124 O O . ILE A 1 175 ? -15.717 -12.906 -12.715 1.00 12.52 1182 ILE A O 1
ATOM 1129 N N . ASP A 1 176 ? -13.679 -12.018 -12.256 1.00 10.91 1183 ASP A N 1
ATOM 1130 C CA . ASP A 1 176 ? -13.051 -13.315 -12.086 1.00 11.27 1183 ASP A CA 1
ATOM 1131 C C . ASP A 1 176 ? -13.175 -13.695 -10.630 1.00 10.79 1183 ASP A C 1
ATOM 1132 O O . ASP A 1 176 ? -12.245 -13.579 -9.834 1.00 11.03 1183 ASP A O 1
ATOM 1137 N N . GLY A 1 177 ? -14.376 -14.169 -10.288 1.00 10.20 1184 GLY A N 1
ATOM 1138 C CA . GLY A 1 177 ? -14.714 -14.361 -8.906 1.00 10.25 1184 GLY A CA 1
ATOM 1139 C C . GLY A 1 177 ? -14.035 -15.509 -8.198 1.00 10.14 1184 GLY A C 1
ATOM 1140 O O . GLY A 1 177 ? -13.872 -15.481 -6.982 1.00 11.28 1184 GLY A O 1
ATOM 1141 N N . GLY A 1 178 ? -13.678 -16.554 -8.950 1.00 11.20 1185 GLY A N 1
ATOM 1142 C CA . GLY A 1 178 ? -12.892 -17.642 -8.349 1.00 11.99 1185 GLY A CA 1
ATOM 1143 C C . GLY A 1 178 ? -11.529 -17.200 -7.843 1.00 12.54 1185 GLY A C 1
ATOM 1144 O O . GLY A 1 178 ? -11.108 -17.578 -6.752 1.00 13.06 1185 GLY A O 1
ATOM 1145 N N . LYS A 1 179 ? -10.865 -16.349 -8.617 1.00 12.35 1186 LYS A N 1
ATOM 1146 C CA . LYS A 1 179 ? -9.582 -15.816 -8.217 1.00 13.03 1186 LYS A CA 1
ATOM 1147 C C . LYS A 1 179 ? -9.769 -14.986 -6.945 1.00 12.44 1186 LYS A C 1
ATOM 1148 O O . LYS A 1 179 ? -8.939 -15.029 -6.028 1.00 12.73 1186 LYS A O 1
ATOM 1154 N N . ILE A 1 180 ? -10.878 -14.240 -6.901 1.00 10.60 1187 ILE A N 1
ATOM 1155 C CA . ILE A 1 180 ? -11.152 -13.390 -5.739 1.00 10.11 1187 ILE A CA 1
ATOM 1156 C C . ILE A 1 180 ? -11.451 -14.239 -4.501 1.00 10.48 1187 ILE A C 1
ATOM 1157 O O . ILE A 1 180 ? -10.974 -13.946 -3.415 1.00 12.04 1187 ILE A O 1
ATOM 1162 N N . LYS A 1 181 ? -12.174 -15.352 -4.681 1.00 10.90 1188 LYS A N 1
ATOM 1163 C CA . LYS A 1 181 ? -12.440 -16.246 -3.555 1.00 10.62 1188 LYS A CA 1
ATOM 1164 C C . LYS A 1 181 ? -11.155 -16.753 -2.947 1.00 11.60 1188 LYS A C 1
ATOM 1165 O O . LYS A 1 181 ? -11.036 -16.829 -1.728 1.00 11.98 1188 LYS A O 1
ATOM 1171 N N . ALA A 1 182 ? -10.185 -17.092 -3.797 1.00 12.75 1189 ALA A N 1
ATOM 1172 C CA . ALA A 1 182 ? -8.910 -17.601 -3.333 1.00 13.14 1189 ALA A CA 1
ATOM 1173 C C . ALA A 1 182 ? -8.142 -16.540 -2.521 1.00 12.72 1189 ALA A C 1
ATOM 1174 O O . ALA A 1 182 ? -7.500 -16.854 -1.499 1.00 14.20 1189 ALA A O 1
ATOM 1176 N N . LEU A 1 183 ? -8.175 -15.297 -2.996 1.00 11.91 1190 LEU A N 1
ATOM 1177 C CA . LEU A 1 183 ? -7.548 -14.198 -2.255 1.00 11.78 1190 LEU A CA 1
ATOM 1178 C C . LEU A 1 183 ? -8.174 -14.037 -0.869 1.00 11.10 1190 LEU A C 1
ATOM 1179 O O . LEU A 1 183 ? -7.472 -13.897 0.129 1.00 11.90 1190 LEU A O 1
ATOM 1184 N N . ILE A 1 184 ? -9.503 -14.053 -0.808 1.00 10.69 1191 ILE A N 1
ATOM 1185 C CA . ILE A 1 184 ? -10.203 -13.925 0.455 1.00 10.51 1191 ILE A CA 1
ATOM 1186 C C . ILE A 1 184 ? -9.901 -15.095 1.374 1.00 10.39 1191 ILE A C 1
ATOM 1187 O O . ILE A 1 184 ? -9.704 -14.923 2.567 1.00 11.08 1191 ILE A O 1
ATOM 1192 N N . GLN A 1 185 ? -9.896 -16.311 0.835 1.00 11.56 1192 GLN A N 1
ATOM 1193 C CA . GLN A 1 185 ? -9.599 -17.445 1.661 1.00 13.23 1192 GLN A CA 1
ATOM 1194 C C . GLN A 1 185 ? -8.202 -17.370 2.262 1.00 13.66 1192 GLN A C 1
ATOM 1195 O O . GLN A 1 185 ? -7.976 -17.792 3.409 1.00 13.82 1192 GLN A O 1
ATOM 1201 N N . GLN A 1 186 ? -7.257 -16.806 1.512 1.00 14.19 1193 GLN A N 1
ATOM 1202 C CA . GLN A 1 186 ? -5.885 -16.591 2.008 1.00 17.09 1193 GLN A CA 1
ATOM 1203 C C . GLN A 1 186 ? -5.879 -15.706 3.260 1.00 15.49 1193 GLN A C 1
ATOM 1204 O O . GLN A 1 186 ? -5.167 -15.947 4.217 1.00 15.68 1193 GLN A O 1
ATOM 1210 N N . VAL A 1 187 ? -6.717 -14.682 3.265 1.00 13.70 1194 VAL A N 1
ATOM 1211 C CA . VAL A 1 187 ? -6.876 -13.879 4.457 1.00 13.33 1194 VAL A CA 1
ATOM 1212 C C . VAL A 1 187 ? -7.474 -14.677 5.614 1.00 13.18 1194 VAL A C 1
ATOM 1213 O O . VAL A 1 187 ? -7.005 -14.621 6.724 1.00 14.43 1194 VAL A O 1
ATOM 1217 N N . ILE A 1 188 ? -8.545 -15.398 5.354 1.00 13.21 1195 ILE A N 1
ATOM 1218 C CA . ILE A 1 188 ? -9.211 -16.175 6.401 1.00 13.07 1195 ILE A CA 1
ATOM 1219 C C . ILE A 1 188 ? -8.207 -17.156 7.024 1.00 13.95 1195 ILE A C 1
ATOM 1220 O O . ILE A 1 188 ? -8.151 -17.325 8.255 1.00 14.88 1195 ILE A O 1
ATOM 1225 N N . ASP A 1 189 ? -7.413 -17.780 6.165 1.00 14.90 1196 ASP A N 1
ATOM 1226 C CA . ASP A 1 189 ? -6.451 -18.789 6.610 1.00 15.77 1196 ASP A CA 1
ATOM 1227 C C . ASP A 1 189 ? -5.320 -18.255 7.445 1.00 16.76 1196 ASP A C 1
ATOM 1228 O O . ASP A 1 189 ? -4.659 -19.007 8.151 1.00 18.60 1196 ASP A O 1
ATOM 1233 N N . HIS A 1 190 ? -5.076 -16.949 7.392 1.00 16.34 1197 HIS A N 1
ATOM 1234 C CA . HIS A 1 190 ? -3.945 -16.392 8.105 1.00 17.78 1197 HIS A CA 1
ATOM 1235 C C . HIS A 1 190 ? -4.324 -15.301 9.084 1.00 16.22 1197 HIS A C 1
ATOM 1236 O O . HIS A 1 190 ? -3.491 -14.469 9.461 1.00 17.66 1197 HIS A O 1
ATOM 1243 N N . LEU A 1 191 ? -5.561 -15.345 9.562 1.00 15.76 1198 LEU A N 1
ATOM 1244 C CA . LEU A 1 191 ? -5.992 -14.364 10.546 1.00 15.19 1198 LEU A CA 1
ATOM 1245 C C . LEU A 1 191 ? -5.089 -14.394 11.783 1.00 15.70 1198 LEU A C 1
ATOM 1246 O O . LEU A 1 191 ? -4.725 -15.468 12.286 1.00 16.97 1198 LEU A O 1
ATOM 1251 N N . PRO A 1 192 ? -4.694 -13.213 12.281 1.00 15.57 1199 PRO A N 1
ATOM 1252 C CA . PRO A 1 192 ? -3.867 -13.124 13.481 1.00 15.68 1199 PRO A CA 1
ATOM 1253 C C . PRO A 1 192 ? -4.563 -13.699 14.694 1.00 16.45 1199 PRO A C 1
ATOM 1254 O O . PRO A 1 192 ? -5.772 -13.623 14.804 1.00 16.07 1199 PRO A O 1
ATOM 1258 N N . THR A 1 193 ? -3.803 -14.298 15.591 1.00 17.77 1200 THR A N 1
ATOM 1259 C CA . THR A 1 193 ? -4.327 -14.673 16.893 1.00 19.08 1200 THR A CA 1
ATOM 1260 C C . THR A 1 193 ? -3.547 -13.905 17.944 1.00 19.59 1200 THR A C 1
ATOM 1261 O O . THR A 1 193 ? -2.425 -13.458 17.700 1.00 20.21 1200 THR A O 1
ATOM 1265 N N . MET A 1 194 ? -4.159 -13.708 19.100 1.00 19.13 1201 MET A N 1
ATOM 1266 C CA . MET A 1 194 ? -3.565 -12.910 20.142 1.00 19.56 1201 MET A CA 1
ATOM 1267 C C . MET A 1 194 ? -3.684 -13.671 21.450 1.00 19.58 1201 MET A C 1
ATOM 1268 O O . MET A 1 194 ? -4.633 -14.410 21.652 1.00 22.03 1201 MET A O 1
ATOM 1273 N N . GLN A 1 195 ? -2.701 -13.499 22.318 1.00 19.15 1202 GLN A N 1
ATOM 1274 C CA . GLN A 1 195 ? -2.714 -14.139 23.619 1.00 18.82 1202 GLN A CA 1
ATOM 1275 C C . GLN A 1 195 ? -2.849 -13.047 24.657 1.00 18.38 1202 GLN A C 1
ATOM 1276 O O . GLN A 1 195 ? -2.021 -12.146 24.719 1.00 18.47 1202 GLN A O 1
ATOM 1282 N N . LEU A 1 196 ? -3.901 -13.129 25.460 1.00 17.64 1203 LEU A N 1
ATOM 1283 C CA . LEU A 1 196 ? -4.070 -12.228 26.596 1.00 18.29 1203 LEU A CA 1
ATOM 1284 C C . LEU A 1 196 ? -3.007 -12.515 27.664 1.00 20.34 1203 LEU A C 1
ATOM 1285 O O . LEU A 1 196 ? -2.494 -13.646 27.752 1.00 20.46 1203 LEU A O 1
ATOM 1290 N N . PRO A 1 197 ? -2.681 -11.514 28.497 1.00 22.26 1204 PRO A N 1
ATOM 1291 C CA . PRO A 1 197 ? -1.737 -11.724 29.601 1.00 24.82 1204 PRO A CA 1
ATOM 1292 C C . PRO A 1 197 ? -2.188 -12.864 30.513 1.00 27.49 1204 PRO A C 1
ATOM 1293 O O . PRO A 1 197 ? -3.396 -13.095 30.682 1.00 27.73 1204 PRO A O 1
ATOM 1297 N N . LYS A 1 198 ? -1.234 -13.592 31.089 1.00 31.20 1205 LYS A N 1
ATOM 1298 C CA . LYS A 1 198 ? -1.570 -14.613 32.077 1.00 33.57 1205 LYS A CA 1
ATOM 1299 C C . LYS A 1 198 ? -2.309 -13.933 33.236 1.00 33.53 1205 LYS A C 1
ATOM 1300 O O . LYS A 1 198 ? -1.993 -12.794 33.611 1.00 34.20 1205 LYS A O 1
ATOM 1306 N N . GLY A 1 199 ? -3.331 -14.606 33.756 1.00 32.88 1206 GLY A N 1
ATOM 1307 C CA . GLY A 1 199 ? -4.180 -14.042 34.809 1.00 32.13 1206 GLY A CA 1
ATOM 1308 C C . GLY A 1 199 ? -5.370 -13.234 34.313 1.00 30.76 1206 GLY A C 1
ATOM 1309 O O . GLY A 1 199 ? -6.171 -12.756 35.119 1.00 30.76 1206 GLY A O 1
ATOM 1310 N N . ALA A 1 200 ? -5.514 -13.089 32.992 1.00 28.16 1207 ALA A N 1
ATOM 1311 C CA . ALA A 1 200 ? -6.580 -12.259 32.445 1.00 26.38 1207 ALA A CA 1
ATOM 1312 C C . ALA A 1 200 ? -7.961 -12.835 32.780 1.00 25.03 1207 ALA A C 1
ATOM 1313 O O . ALA A 1 200 ? -8.163 -14.043 32.769 1.00 25.33 1207 ALA A O 1
ATOM 1315 N N . ASP A 1 201 ? -8.904 -11.954 33.093 1.00 23.85 1208 ASP A N 1
ATOM 1316 C CA . ASP A 1 201 ? -10.271 -12.335 33.409 1.00 22.62 1208 ASP A CA 1
ATOM 1317 C C . ASP A 1 201 ? -10.978 -12.547 32.075 1.00 21.07 1208 ASP A C 1
ATOM 1318 O O . ASP A 1 201 ? -11.373 -11.599 31.397 1.00 19.88 1208 ASP A O 1
ATOM 1323 N N . ILE A 1 202 ? -11.129 -13.806 31.682 1.00 19.72 1209 ILE A N 1
ATOM 1324 C CA . ILE A 1 202 ? -11.620 -14.123 30.340 1.00 19.32 1209 ILE A CA 1
ATOM 1325 C C . ILE A 1 202 ? -13.049 -13.653 30.107 1.00 19.13 1209 ILE A C 1
ATOM 1326 O O . ILE A 1 202 ? -13.379 -13.144 29.036 1.00 17.89 1209 ILE A O 1
ATOM 1331 N N . ALA A 1 203 ? -13.905 -13.832 31.111 1.00 18.95 1210 ALA A N 1
ATOM 1332 C CA . ALA A 1 203 ? -15.295 -13.379 31.008 1.00 18.83 1210 ALA A CA 1
ATOM 1333 C C . ALA A 1 203 ? -15.362 -11.861 30.798 1.00 18.82 1210 ALA A C 1
ATOM 1334 O O . ALA A 1 203 ? -16.139 -11.378 29.972 1.00 18.84 1210 ALA A O 1
ATOM 1336 N N A ARG A 1 204 ? -14.545 -11.115 31.542 0.52 18.84 1211 ARG A N 1
ATOM 1337 N N B ARG A 1 204 ? -14.555 -11.121 31.554 0.48 18.64 1211 ARG A N 1
ATOM 1338 C CA A ARG A 1 204 ? -14.480 -9.663 31.379 0.52 18.92 1211 ARG A CA 1
ATOM 1339 C CA B ARG A 1 204 ? -14.463 -9.677 31.393 0.48 18.59 1211 ARG A CA 1
ATOM 1340 C C A ARG A 1 204 ? -14.041 -9.286 29.965 0.52 17.21 1211 ARG A C 1
ATOM 1341 C C B ARG A 1 204 ? -14.038 -9.288 29.976 0.48 17.02 1211 ARG A C 1
ATOM 1342 O O A ARG A 1 204 ? -14.648 -8.431 29.332 0.52 17.09 1211 ARG A O 1
ATOM 1343 O O B ARG A 1 204 ? -14.658 -8.437 29.350 0.48 16.91 1211 ARG A O 1
ATOM 1358 N N . TRP A 1 205 ? -12.985 -9.920 29.477 1.00 15.99 1212 TRP A N 1
ATOM 1359 C CA . TRP A 1 205 ? -12.484 -9.624 28.134 1.00 15.05 1212 TRP A CA 1
ATOM 1360 C C . TRP A 1 205 ? -13.470 -10.031 27.035 1.00 14.78 1212 TRP A C 1
ATOM 1361 O O . TRP A 1 205 ? -13.610 -9.319 26.040 1.00 14.10 1212 TRP A O 1
ATOM 1372 N N . ARG A 1 206 ? -14.190 -11.140 27.210 1.00 15.28 1213 ARG A N 1
ATOM 1373 C CA . ARG A 1 206 ? -15.241 -11.478 26.258 1.00 14.98 1213 ARG A CA 1
ATOM 1374 C C . ARG A 1 206 ? -16.304 -10.384 26.206 1.00 15.26 1213 ARG A C 1
ATOM 1375 O O . ARG A 1 206 ? -16.726 -9.985 25.122 1.00 15.68 1213 ARG A O 1
ATOM 1383 N N . LYS A 1 207 ? -16.727 -9.878 27.364 1.00 15.06 1214 LYS A N 1
ATOM 1384 C CA . LYS A 1 207 ? -17.720 -8.789 27.382 1.00 16.00 1214 LYS A CA 1
ATOM 1385 C C . LYS A 1 207 ? -17.163 -7.519 26.757 1.00 16.15 1214 LYS A C 1
ATOM 1386 O O . LYS A 1 207 ? -17.855 -6.860 25.980 1.00 17.16 1214 LYS A O 1
ATOM 1392 N N . GLU A 1 208 ? -15.919 -7.208 27.089 1.00 15.46 1215 GLU A N 1
ATOM 1393 C CA . GLU A 1 208 ? -15.268 -5.974 26.619 1.00 15.94 1215 GLU A CA 1
ATOM 1394 C C . GLU A 1 208 ? -15.128 -5.974 25.097 1.00 15.47 1215 GLU A C 1
ATOM 1395 O O . GLU A 1 208 ? -15.387 -4.955 24.436 1.00 16.29 1215 GLU A O 1
ATOM 1401 N N . LEU A 1 209 ? -14.713 -7.100 24.517 1.00 14.69 1216 LEU A N 1
ATOM 1402 C CA . LEU A 1 209 ? -14.367 -7.119 23.097 1.00 15.12 1216 LEU A CA 1
ATOM 1403 C C . LEU A 1 209 ? -15.539 -7.386 22.162 1.00 16.65 1216 LEU A C 1
ATOM 1404 O O . LEU A 1 209 ? -15.515 -6.945 21.003 1.00 18.34 1216 LEU A O 1
ATOM 1409 N N . GLY A 1 210 ? -16.544 -8.108 22.656 1.00 17.27 1217 GLY A N 1
ATOM 1410 C CA . GLY A 1 210 ? -17.712 -8.440 21.860 1.00 18.31 1217 GLY A CA 1
ATOM 1411 C C . GLY A 1 210 ? -17.481 -9.560 20.870 1.00 19.01 1217 GLY A C 1
ATOM 1412 O O . GLY A 1 210 ? -16.419 -10.177 20.844 1.00 18.50 1217 GLY A O 1
ATOM 1413 N N . ASP A 1 211 ? -18.481 -9.823 20.040 1.00 20.41 1218 ASP A N 1
ATOM 1414 C CA . ASP A 1 211 ? -18.463 -11.035 19.252 1.00 20.87 1218 ASP A CA 1
ATOM 1415 C C . ASP A 1 211 ? -17.786 -10.913 17.895 1.00 19.37 1218 ASP A C 1
ATOM 1416 O O . ASP A 1 211 ? -17.871 -11.826 17.097 1.00 20.03 1218 ASP A O 1
ATOM 1421 N N . ALA A 1 212 ? -17.065 -9.815 17.640 1.00 17.32 1219 ALA A N 1
ATOM 1422 C CA . ALA A 1 212 ? -16.174 -9.784 16.492 1.00 15.90 1219 ALA A CA 1
ATOM 1423 C C . ALA A 1 212 ? -14.955 -10.687 16.749 1.00 15.04 1219 ALA A C 1
ATOM 1424 O O . ALA A 1 212 ? -14.221 -10.992 15.822 1.00 14.80 1219 ALA A O 1
ATOM 1426 N N . VAL A 1 213 ? -14.739 -11.079 18.016 1.00 13.68 1220 VAL A N 1
ATOM 1427 C CA . VAL A 1 213 ? -13.674 -12.016 18.379 1.00 14.30 1220 VAL A CA 1
ATOM 1428 C C . VAL A 1 213 ? -14.248 -13.136 19.211 1.00 15.23 1220 VAL A C 1
ATOM 1429 O O . VAL A 1 213 ? -15.372 -13.035 19.696 1.00 15.48 1220 VAL A O 1
ATOM 1433 N N . SER A 1 214 ? -13.468 -14.211 19.313 1.00 16.72 1221 SER A N 1
ATOM 1434 C CA . SER A 1 214 ? -13.722 -15.277 20.251 1.00 18.11 1221 SER A CA 1
ATOM 1435 C C . SER A 1 214 ? -12.518 -15.379 21.149 1.00 17.95 1221 SER A C 1
ATOM 1436 O O . SER A 1 214 ? -11.394 -15.146 20.706 1.00 18.69 1221 SER A O 1
ATOM 1439 N N . ILE A 1 215 ? -12.742 -15.694 22.421 1.00 17.54 1222 ILE A N 1
ATOM 1440 C CA . ILE A 1 215 ? -11.653 -15.865 23.367 1.00 17.11 1222 ILE A CA 1
ATOM 1441 C C . ILE A 1 215 ? -11.784 -17.231 24.011 1.00 18.67 1222 ILE A C 1
ATOM 1442 O O . ILE A 1 215 ? -12.841 -17.578 24.552 1.00 18.88 1222 ILE A O 1
ATOM 1447 N N . SER A 1 216 ? -10.707 -17.988 23.947 1.00 19.04 1223 SER A N 1
ATOM 1448 C CA . SER A 1 216 ? -10.676 -19.330 24.546 1.00 20.65 1223 SER A CA 1
ATOM 1449 C C . SER A 1 216 ? -10.493 -19.232 26.054 1.00 22.15 1223 SER A C 1
ATOM 1450 O O . SER A 1 216 ? -10.125 -18.196 26.573 1.00 21.68 1223 SER A O 1
ATOM 1453 N N . ASP A 1 217 ? -10.711 -20.341 26.775 1.00 24.37 1224 ASP A N 1
ATOM 1454 C CA . ASP A 1 217 ? -10.503 -20.325 28.212 1.00 26.75 1224 ASP A CA 1
ATOM 1455 C C . ASP A 1 217 ? -9.029 -20.086 28.578 1.00 27.43 1224 ASP A C 1
ATOM 1456 O O . ASP A 1 217 ? -8.737 -19.646 29.685 1.00 28.49 1224 ASP A O 1
ATOM 1461 N N . SER A 1 218 ? -8.106 -20.345 27.652 1.00 26.74 1225 SER A N 1
ATOM 1462 C CA . SER A 1 218 ? -6.693 -20.061 27.888 1.00 26.82 1225 SER A CA 1
ATOM 1463 C C . SER A 1 218 ? -6.243 -18.665 27.447 1.00 24.69 1225 SER A C 1
ATOM 1464 O O . SER A 1 218 ? -5.059 -18.355 27.502 1.00 24.07 1225 SER A O 1
ATOM 1467 N N . GLY A 1 219 ? -7.191 -17.823 27.038 1.00 22.29 1226 GLY A N 1
ATOM 1468 C CA . GLY A 1 219 ? -6.895 -16.443 26.677 1.00 20.21 1226 GLY A CA 1
ATOM 1469 C C . GLY A 1 219 ? -6.431 -16.205 25.253 1.00 18.77 1226 GLY A C 1
ATOM 1470 O O . GLY A 1 219 ? -5.860 -15.130 24.950 1.00 18.39 1226 GLY A O 1
ATOM 1471 N N . VAL A 1 220 ? -6.684 -17.166 24.361 1.00 16.78 1227 VAL A N 1
ATOM 1472 C CA . VAL A 1 220 ? -6.369 -16.997 22.972 1.00 17.85 1227 VAL A CA 1
ATOM 1473 C C . VAL A 1 220 ? -7.543 -16.281 22.303 1.00 17.02 1227 VAL A C 1
ATOM 1474 O O . VAL A 1 220 ? -8.682 -16.768 22.316 1.00 16.72 1227 VAL A O 1
ATOM 1478 N N . VAL A 1 221 ? -7.246 -15.126 21.727 1.00 16.03 1228 VAL A N 1
ATOM 1479 C CA . VAL A 1 221 ? -8.209 -14.338 20.999 1.00 15.60 1228 VAL A CA 1
ATOM 1480 C C . VAL A 1 221 ? -8.061 -14.608 19.511 1.00 15.11 1228 VAL A C 1
ATOM 1481 O O . VAL A 1 221 ? -6.970 -14.450 18.947 1.00 15.24 1228 VAL A O 1
ATOM 1485 N N . THR A 1 222 ? -9.161 -15.014 18.885 1.00 15.40 1229 THR A N 1
ATOM 1486 C CA . THR A 1 222 ? -9.228 -15.226 17.445 1.00 15.14 1229 THR A CA 1
ATOM 1487 C C . THR A 1 222 ? -10.298 -14.296 16.857 1.00 14.83 1229 THR A C 1
ATOM 1488 O O . THR A 1 222 ? -11.236 -13.878 17.546 1.00 14.86 1229 THR A O 1
ATOM 1492 N N . ILE A 1 223 ? -10.141 -13.971 15.589 1.00 13.83 1230 ILE A N 1
ATOM 1493 C CA . ILE A 1 223 ? -11.015 -13.051 14.894 1.00 13.18 1230 ILE A CA 1
ATOM 1494 C C . ILE A 1 223 ? -12.103 -13.838 14.184 1.00 12.41 1230 ILE A C 1
ATOM 1495 O O . ILE A 1 223 ? -11.805 -14.793 13.440 1.00 13.10 1230 ILE A O 1
ATOM 1500 N N . ASN A 1 224 ? -13.355 -13.468 14.425 1.00 12.17 1231 ASN A N 1
ATOM 1501 C CA . ASN A 1 224 ? -14.496 -14.143 13.802 1.00 12.45 1231 ASN A CA 1
ATOM 1502 C C . ASN A 1 224 ? -14.434 -13.889 12.281 1.00 12.36 1231 ASN A C 1
ATOM 1503 O O . ASN A 1 224 ? -14.483 -12.724 11.845 1.00 11.83 1231 ASN A O 1
ATOM 1508 N N . PRO A 1 225 ? -14.345 -14.967 11.470 1.00 12.14 1232 PRO A N 1
ATOM 1509 C CA . PRO A 1 225 ? -14.233 -14.807 10.032 1.00 12.28 1232 PRO A CA 1
ATOM 1510 C C . PRO A 1 225 ? -15.562 -14.615 9.289 1.00 12.00 1232 PRO A C 1
ATOM 1511 O O . PRO A 1 225 ? -15.597 -14.665 8.067 1.00 12.62 1232 PRO A O 1
ATOM 1515 N N . ASP A 1 226 ? -16.639 -14.377 10.018 1.00 13.06 1233 ASP A N 1
ATOM 1516 C CA . ASP A 1 226 ? -17.975 -14.423 9.431 1.00 13.87 1233 ASP A CA 1
ATOM 1517 C C . ASP A 1 226 ? -18.166 -13.415 8.282 1.00 13.39 1233 ASP A C 1
ATOM 1518 O O . ASP A 1 226 ? -18.722 -13.751 7.242 1.00 12.64 1233 ASP A O 1
ATOM 1523 N N . LYS A 1 227 ? -17.657 -12.194 8.433 1.00 12.72 1234 LYS A N 1
ATOM 1524 C CA . LYS A 1 227 ? -17.854 -11.211 7.359 1.00 12.53 1234 LYS A CA 1
ATOM 1525 C C . LYS A 1 227 ? -17.025 -11.587 6.124 1.00 12.13 1234 LYS A C 1
ATOM 1526 O O . LYS A 1 227 ? -17.480 -11.433 5.000 1.00 12.24 1234 LYS A O 1
ATOM 1532 N N . LEU A 1 228 ? -15.801 -12.069 6.336 1.00 10.84 1235 LEU A N 1
ATOM 1533 C CA . LEU A 1 228 ? -14.980 -12.510 5.214 1.00 11.41 1235 LEU A CA 1
ATOM 1534 C C . LEU A 1 228 ? -15.617 -13.687 4.481 1.00 11.36 1235 LEU A C 1
ATOM 1535 O O . LEU A 1 228 ? -15.548 -13.767 3.269 1.00 12.30 1235 LEU A O 1
ATOM 1540 N N . ILE A 1 229 ? -16.199 -14.613 5.242 1.00 11.86 1236 ILE A N 1
ATOM 1541 C CA . ILE A 1 229 ? -16.943 -15.746 4.657 1.00 13.15 1236 ILE A CA 1
ATOM 1542 C C . ILE A 1 229 ? -18.123 -15.269 3.812 1.00 13.20 1236 ILE A C 1
ATOM 1543 O O . ILE A 1 229 ? -18.324 -15.729 2.693 1.00 14.17 1236 ILE A O 1
ATOM 1548 N N . LYS A 1 230 ? -18.864 -14.298 4.317 1.00 13.78 1237 LYS A N 1
ATOM 1549 C CA . LYS A 1 230 ? -20.005 -13.748 3.581 1.00 13.73 1237 LYS A CA 1
ATOM 1550 C C . LYS A 1 230 ? -19.519 -13.077 2.299 1.00 12.37 1237 LYS A C 1
ATOM 1551 O O . LYS A 1 230 ? -20.117 -13.234 1.244 1.00 13.96 1237 LYS A O 1
ATOM 1557 N N . MET A 1 231 ? -18.403 -12.342 2.386 1.00 11.83 1238 MET A N 1
ATOM 1558 C CA . MET A 1 231 ? -17.794 -11.743 1.191 1.00 11.04 1238 MET A CA 1
ATOM 1559 C C . MET A 1 231 ? -17.373 -12.820 0.181 1.00 11.32 1238 MET A C 1
ATOM 1560 O O . MET A 1 231 ? -17.705 -12.757 -0.994 1.00 12.00 1238 MET A O 1
ATOM 1565 N N . ARG A 1 232 ? -16.673 -13.827 0.676 1.00 11.37 1239 ARG A N 1
ATOM 1566 C CA . ARG A 1 232 ? -16.258 -14.948 -0.180 1.00 11.94 1239 ARG A CA 1
ATOM 1567 C C . ARG A 1 232 ? -17.453 -15.624 -0.865 1.00 12.89 1239 ARG A C 1
ATOM 1568 O O . ARG A 1 232 ? -17.449 -15.874 -2.088 1.00 13.17 1239 ARG A O 1
ATOM 1576 N N . ASP A 1 233 ? -18.477 -15.938 -0.078 1.00 15.75 1240 ASP A N 1
ATOM 1577 C CA . ASP A 1 233 ? -19.644 -16.657 -0.608 1.00 16.19 1240 ASP A CA 1
ATOM 1578 C C . ASP A 1 233 ? -20.528 -15.828 -1.535 1.00 16.21 1240 ASP A C 1
ATOM 1579 O O . ASP A 1 233 ? -21.366 -16.387 -2.256 1.00 18.38 1240 ASP A O 1
ATOM 1584 N N . SER A 1 234 ? -20.322 -14.510 -1.571 1.00 14.26 1241 SER A N 1
ATOM 1585 C CA . SER A 1 234 ? -21.079 -13.648 -2.472 1.00 13.78 1241 SER A CA 1
ATOM 1586 C C . SER A 1 234 ? -20.613 -13.726 -3.924 1.00 13.43 1241 SER A C 1
ATOM 1587 O O . SER A 1 234 ? -21.308 -13.258 -4.821 1.00 14.79 1241 SER A O 1
ATOM 1590 N N . LEU A 1 235 ? -19.407 -14.243 -4.139 1.00 13.40 1242 LEU A N 1
ATOM 1591 C CA . LEU A 1 235 ? -18.736 -14.115 -5.429 1.00 12.59 1242 LEU A CA 1
ATOM 1592 C C . LEU A 1 235 ? -19.211 -15.156 -6.433 1.00 12.11 1242 LEU A C 1
ATOM 1593 O O . LEU A 1 235 ? -19.467 -16.322 -6.071 1.00 13.64 1242 LEU A O 1
ATOM 1598 N N . PRO A 1 236 ? -19.310 -14.758 -7.705 1.00 11.93 1243 PRO A N 1
ATOM 1599 C CA . PRO A 1 236 ? -19.547 -15.697 -8.800 1.00 11.87 1243 PRO A CA 1
ATOM 1600 C C . PRO A 1 236 ? -18.231 -16.356 -9.176 1.00 12.06 1243 PRO A C 1
ATOM 1601 O O . PRO A 1 236 ? -17.177 -16.016 -8.628 1.00 12.50 1243 PRO A O 1
ATOM 1605 N N . PRO A 1 237 ? -18.268 -17.284 -10.135 1.00 12.29 1244 PRO A N 1
ATOM 1606 C CA . PRO A 1 237 ? -17.037 -17.956 -10.582 1.00 11.59 1244 PRO A CA 1
ATOM 1607 C C . PRO A 1 237 ? -16.208 -17.127 -11.561 1.00 11.92 1244 PRO A C 1
ATOM 1608 O O . PRO A 1 237 ? -16.655 -16.046 -11.950 1.00 12.80 1244 PRO A O 1
ATOM 1612 N N . ASP A 1 238 ? -15.010 -17.584 -11.896 1.00 11.70 1245 ASP A N 1
ATOM 1613 C CA . ASP A 1 238 ? -14.237 -16.917 -12.952 1.00 12.22 1245 ASP A CA 1
ATOM 1614 C C . ASP A 1 238 ? -15.023 -16.757 -14.257 1.00 12.77 1245 ASP A C 1
ATOM 1615 O O . ASP A 1 238 ? -15.920 -17.552 -14.593 1.00 14.62 1245 ASP A O 1
ATOM 1620 N N . GLY A 1 239 ? -14.705 -15.683 -14.988 1.00 12.54 1246 GLY A N 1
ATOM 1621 C CA . GLY A 1 239 ? -15.293 -15.427 -16.263 1.00 13.11 1246 GLY A CA 1
ATOM 1622 C C . GLY A 1 239 ? -16.698 -14.874 -16.282 1.00 13.12 1246 GLY A C 1
ATOM 1623 O O . GLY A 1 239 ? -17.331 -14.792 -17.352 1.00 15.63 1246 GLY A O 1
ATOM 1624 N N . THR A 1 240 ? -17.206 -14.502 -15.119 1.00 12.90 1247 THR A N 1
ATOM 1625 C CA . THR A 1 240 ? -18.578 -14.028 -15.009 1.00 12.84 1247 THR A CA 1
ATOM 1626 C C . THR A 1 240 ? -18.734 -12.674 -15.654 1.00 13.38 1247 THR A C 1
ATOM 1627 O O . THR A 1 240 ? -17.940 -11.764 -15.404 1.00 14.49 1247 THR A O 1
ATOM 1631 N N . VAL A 1 241 ? -19.729 -12.562 -16.509 1.00 13.50 1248 VAL A N 1
ATOM 1632 C CA . VAL A 1 241 ? -20.059 -11.314 -17.165 1.00 14.59 1248 VAL A CA 1
ATOM 1633 C C . VAL A 1 241 ? -21.428 -10.863 -16.682 1.00 14.51 1248 VAL A C 1
ATOM 1634 O O . VAL A 1 241 ? -22.441 -11.563 -16.850 1.00 15.45 1248 VAL A O 1
ATOM 1638 N N . TRP A 1 242 ? -21.454 -9.703 -16.038 1.00 14.17 1249 TRP A N 1
ATOM 1639 C CA . TRP A 1 242 ? -22.688 -9.144 -15.482 1.00 13.71 1249 TRP A CA 1
ATOM 1640 C C . TRP A 1 242 ? -23.016 -7.795 -16.115 1.00 14.85 1249 TRP A C 1
ATOM 1641 O O . TRP A 1 242 ? -22.127 -6.963 -16.344 1.00 15.13 1249 TRP A O 1
ATOM 1652 N N . ASP A 1 243 ? -24.301 -7.558 -16.325 1.00 15.23 1250 ASP A N 1
ATOM 1653 C CA . ASP A 1 243 ? -24.774 -6.223 -16.622 1.00 15.80 1250 ASP A CA 1
ATOM 1654 C C . ASP A 1 243 ? -24.478 -5.336 -15.422 1.00 14.93 1250 ASP A C 1
ATOM 1655 O O . ASP A 1 243 ? -24.297 -5.811 -14.282 1.00 14.06 1250 ASP A O 1
ATOM 1660 N N . THR A 1 244 ? -24.440 -4.034 -15.673 1.00 14.69 1251 THR A N 1
ATOM 1661 C CA . THR A 1 244 ? -24.115 -3.107 -14.617 1.00 14.91 1251 THR A CA 1
ATOM 1662 C C . THR A 1 244 ? -25.027 -3.269 -13.404 1.00 13.71 1251 THR A C 1
ATOM 1663 O O . THR A 1 244 ? -24.551 -3.238 -12.263 1.00 14.87 1251 THR A O 1
ATOM 1667 N N . ALA A 1 245 ? -26.337 -3.429 -13.619 1.00 13.24 1252 ALA A N 1
ATOM 1668 C CA . ALA A 1 245 ? -27.248 -3.474 -12.483 1.00 13.24 1252 ALA A CA 1
ATOM 1669 C C . ALA A 1 245 ? -26.951 -4.667 -11.572 1.00 12.50 1252 ALA A C 1
ATOM 1670 O O . ALA A 1 245 ? -26.925 -4.525 -10.358 1.00 12.64 1252 ALA A O 1
ATOM 1672 N N . ARG A 1 246 ? -26.699 -5.837 -12.158 1.00 12.04 1253 ARG A N 1
ATOM 1673 C CA . ARG A 1 246 ? -26.361 -7.010 -11.335 1.00 11.61 1253 ARG A CA 1
ATOM 1674 C C . ARG A 1 246 ? -25.001 -6.836 -10.644 1.00 11.36 1253 ARG A C 1
ATOM 1675 O O . ARG A 1 246 ? -24.805 -7.243 -9.486 1.00 12.04 1253 ARG A O 1
ATOM 1683 N N . TYR A 1 247 ? -24.046 -6.216 -11.322 1.00 11.34 1254 TYR A N 1
ATOM 1684 C CA . TYR A 1 247 ? -22.760 -5.961 -10.692 1.00 11.15 1254 TYR A CA 1
ATOM 1685 C C . TYR A 1 247 ? -22.953 -5.047 -9.479 1.00 10.72 1254 TYR A C 1
ATOM 1686 O O . TYR A 1 247 ? -22.393 -5.262 -8.415 1.00 11.53 1254 TYR A O 1
ATOM 1695 N N . GLN A 1 248 ? -23.769 -4.013 -9.645 1.00 11.81 1255 GLN A N 1
ATOM 1696 C CA . GLN A 1 248 ? -23.968 -3.054 -8.576 1.00 13.00 1255 GLN A CA 1
ATOM 1697 C C . GLN A 1 248 ? -24.659 -3.683 -7.380 1.00 12.39 1255 GLN A C 1
ATOM 1698 O O . GLN A 1 248 ? -24.363 -3.341 -6.252 1.00 11.87 1255 GLN A O 1
ATOM 1704 N N . ALA A 1 249 ? -25.587 -4.615 -7.638 1.00 12.06 1256 ALA A N 1
ATOM 1705 C CA . ALA A 1 249 ? -26.230 -5.328 -6.551 1.00 12.38 1256 ALA A CA 1
ATOM 1706 C C . ALA A 1 249 ? -25.205 -6.130 -5.757 1.00 11.52 1256 ALA A C 1
ATOM 1707 O O . ALA A 1 249 ? -25.255 -6.162 -4.514 1.00 12.65 1256 ALA A O 1
ATOM 1709 N N . TRP A 1 250 ? -24.300 -6.811 -6.462 1.00 11.24 1257 TRP A N 1
ATOM 1710 C CA . TRP A 1 250 ? -23.252 -7.571 -5.808 1.00 11.58 1257 TRP A CA 1
ATOM 1711 C C . TRP A 1 250 ? -22.315 -6.636 -5.014 1.00 11.46 1257 TRP A C 1
ATOM 1712 O O . TRP A 1 250 ? -21.977 -6.885 -3.864 1.00 11.97 1257 TRP A O 1
ATOM 1723 N N . ASN A 1 251 ? -21.918 -5.537 -5.647 1.00 11.19 1258 ASN A N 1
ATOM 1724 C CA . ASN A 1 251 ? -21.002 -4.563 -5.035 1.00 12.20 1258 ASN A CA 1
ATOM 1725 C C . ASN A 1 251 ? -21.622 -4.005 -3.765 1.00 11.56 1258 ASN A C 1
ATOM 1726 O O . ASN A 1 251 ? -20.963 -3.836 -2.758 1.00 12.34 1258 ASN A O 1
ATOM 1731 N N . THR A 1 252 ? -22.928 -3.750 -3.808 1.00 12.14 1259 THR A N 1
ATOM 1732 C CA . THR A 1 252 ? -23.614 -3.234 -2.634 1.00 12.74 1259 THR A CA 1
ATOM 1733 C C . THR A 1 252 ? -23.579 -4.242 -1.489 1.00 12.18 1259 THR A C 1
ATOM 1734 O O . THR A 1 252 ? -23.332 -3.884 -0.340 1.00 12.70 1259 THR A O 1
ATOM 1738 N N . ALA A 1 253 ? -23.826 -5.513 -1.794 1.00 12.23 1260 ALA A N 1
ATOM 1739 C CA . ALA A 1 253 ? -23.743 -6.523 -0.754 1.00 12.39 1260 ALA A CA 1
ATOM 1740 C C . ALA A 1 253 ? -22.336 -6.632 -0.193 1.00 12.41 1260 ALA A C 1
ATOM 1741 O O . ALA A 1 253 ? -22.150 -6.741 1.015 1.00 12.48 1260 ALA A O 1
ATOM 1743 N N . PHE A 1 254 ? -21.358 -6.599 -1.083 1.00 13.00 1261 PHE A N 1
ATOM 1744 C CA . PHE A 1 254 ? -19.952 -6.709 -0.685 1.00 13.80 1261 PHE A CA 1
ATOM 1745 C C . PHE A 1 254 ? -19.573 -5.565 0.237 1.00 13.58 1261 PHE A C 1
ATOM 1746 O O . PHE A 1 254 ? -18.959 -5.761 1.292 1.00 14.85 1261 PHE A O 1
ATOM 1754 N N . SER A 1 255 ? -19.984 -4.363 -0.160 1.00 13.61 1262 SER A N 1
ATOM 1755 C CA . SER A 1 255 ? -19.755 -3.164 0.627 1.00 14.33 1262 SER A CA 1
ATOM 1756 C C . SER A 1 255 ? -20.413 -3.207 1.985 1.00 13.92 1262 SER A C 1
ATOM 1757 O O . SER A 1 255 ? -19.883 -2.650 2.954 1.00 14.97 1262 SER A O 1
ATO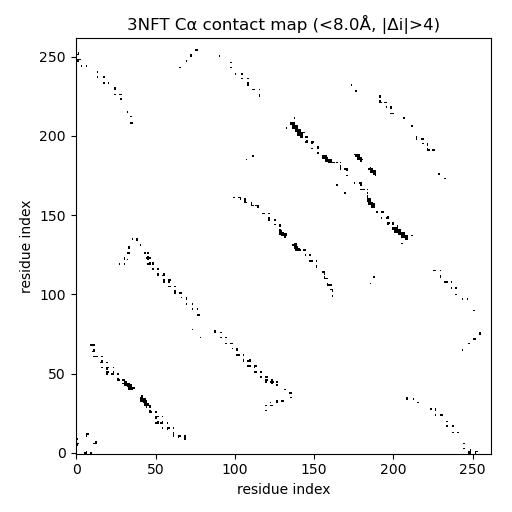M 1760 N N . GLY A 1 256 ? -21.586 -3.828 2.065 1.00 13.16 1263 GLY A N 1
ATOM 1761 C CA . GLY A 1 256 ? -22.244 -4.010 3.336 1.00 13.09 1263 GLY A CA 1
ATOM 1762 C C . GLY A 1 256 ? -21.367 -4.786 4.318 1.00 12.01 1263 GLY A C 1
ATOM 1763 O O . GLY A 1 256 ? -21.221 -4.395 5.473 1.00 12.57 1263 GLY A O 1
ATOM 1764 N N . GLN A 1 257 ? -20.735 -5.855 3.847 1.00 11.60 1264 GLN A N 1
ATOM 1765 C CA . GLN A 1 257 ? -19.834 -6.635 4.694 1.00 11.19 1264 GLN A CA 1
ATOM 1766 C C . GLN A 1 257 ? -18.562 -5.837 5.050 1.00 11.17 1264 GLN A C 1
ATOM 1767 O O . GLN A 1 257 ? -18.130 -5.843 6.188 1.00 11.38 1264 GLN A O 1
ATOM 1773 N N . LYS A 1 258 ? -17.997 -5.153 4.056 1.00 10.94 1265 LYS A N 1
ATOM 1774 C CA . LYS A 1 258 ? -16.862 -4.300 4.255 1.00 10.60 1265 LYS A CA 1
ATOM 1775 C C . LYS A 1 258 ? -17.186 -3.265 5.348 1.00 10.37 1265 LYS A C 1
ATOM 1776 O O . LYS A 1 258 ? -16.414 -3.074 6.278 1.00 10.54 1265 LYS A O 1
ATOM 1782 N N . ASP A 1 259 ? -18.352 -2.624 5.239 1.00 10.11 1266 ASP A N 1
ATOM 1783 C CA . ASP A 1 259 ? -18.714 -1.604 6.211 1.00 10.26 1266 ASP A CA 1
ATOM 1784 C C . ASP A 1 259 ? -18.925 -2.189 7.615 1.00 10.27 1266 ASP A C 1
ATOM 1785 O O . ASP A 1 259 ? -18.687 -1.509 8.634 1.00 11.42 1266 ASP A O 1
ATOM 1790 N N . ASN A 1 260 ? -19.397 -3.435 7.683 1.00 11.03 1267 ASN A N 1
ATOM 1791 C CA . ASN A 1 260 ? -19.519 -4.104 8.970 1.00 10.08 1267 ASN A CA 1
ATOM 1792 C C . ASN A 1 260 ? -18.125 -4.255 9.624 1.00 10.15 1267 ASN A C 1
ATOM 1793 O O . ASN A 1 260 ? -17.964 -4.041 10.842 1.00 9.78 1267 ASN A O 1
ATOM 1798 N N . ILE A 1 261 ? -17.140 -4.680 8.834 1.00 10.18 1268 ILE A N 1
ATOM 1799 C CA . ILE A 1 261 ? -15.775 -4.836 9.349 1.00 9.49 1268 ILE A CA 1
ATOM 1800 C C . ILE A 1 261 ? -15.238 -3.480 9.809 1.00 9.86 1268 ILE A C 1
ATOM 1801 O O . ILE A 1 261 ? -14.680 -3.396 10.891 1.00 10.79 1268 ILE A O 1
ATOM 1806 N N . GLN A 1 262 ? -15.526 -2.411 9.049 1.00 9.03 1269 GLN A N 1
ATOM 1807 C CA . GLN A 1 262 ? -15.089 -1.082 9.481 1.00 8.92 1269 GLN A CA 1
ATOM 1808 C C . GLN A 1 262 ? -15.745 -0.724 10.827 1.00 9.11 1269 GLN A C 1
ATOM 1809 O O . GLN A 1 262 ? -15.101 -0.171 11.714 1.00 9.72 1269 GLN A O 1
ATOM 1815 N N . ASN A 1 263 ? -17.037 -1.021 10.968 1.00 9.35 1270 ASN A N 1
ATOM 1816 C CA . ASN A 1 263 ? -17.706 -0.720 12.219 1.00 10.54 1270 ASN A CA 1
ATOM 1817 C C . ASN A 1 263 ? -17.129 -1.485 13.408 1.00 10.72 1270 ASN A C 1
ATOM 1818 O O . ASN A 1 263 ? -16.998 -0.956 14.491 1.00 11.27 1270 ASN A O 1
ATOM 1823 N N . ASP A 1 264 ? -16.758 -2.736 13.194 1.00 10.91 1271 ASP A N 1
ATOM 1824 C CA . ASP A 1 264 ? -16.159 -3.535 14.249 1.00 11.88 1271 ASP A CA 1
ATOM 1825 C C . ASP A 1 264 ? -14.882 -2.882 14.741 1.00 11.75 1271 ASP A C 1
ATOM 1826 O O . ASP A 1 264 ? -14.625 -2.814 15.945 1.00 12.04 1271 ASP A O 1
ATOM 1831 N N . VAL A 1 265 ? -14.081 -2.415 13.791 1.00 11.45 1272 VAL A N 1
ATOM 1832 C CA . VAL A 1 265 ? -12.788 -1.818 14.111 1.00 12.63 1272 VAL A CA 1
ATOM 1833 C C . VAL A 1 265 ? -12.980 -0.434 14.728 1.00 12.29 1272 VAL A C 1
ATOM 1834 O O . VAL A 1 265 ? -12.321 -0.118 15.723 1.00 13.00 1272 VAL A O 1
ATOM 1838 N N . GLN A 1 266 ? -13.901 0.366 14.186 1.00 11.88 1273 GLN A N 1
ATOM 1839 C CA . GLN A 1 266 ? -14.241 1.645 14.826 1.00 12.12 1273 GLN A CA 1
ATOM 1840 C C . GLN A 1 266 ? -14.631 1.446 16.278 1.00 10.73 1273 GLN A C 1
ATOM 1841 O O . GLN A 1 266 ? -14.207 2.201 17.174 1.00 10.70 1273 GLN A O 1
ATOM 1847 N N . THR A 1 267 ? -15.489 0.457 16.523 1.00 11.42 1274 THR A N 1
ATOM 1848 C CA . THR A 1 267 ? -15.927 0.148 17.885 1.00 11.63 1274 THR A CA 1
ATOM 1849 C C . THR A 1 267 ? -14.747 -0.205 18.787 1.00 11.99 1274 THR A C 1
ATOM 1850 O O . THR A 1 267 ? -14.596 0.313 19.910 1.00 12.82 1274 THR A O 1
ATOM 1854 N N . LEU A 1 268 ? -13.858 -1.063 18.300 1.00 12.36 1275 LEU A N 1
ATOM 1855 C CA . LEU A 1 268 ? -12.739 -1.457 19.121 1.00 14.76 1275 LEU A CA 1
ATOM 1856 C C . LEU A 1 268 ? -11.749 -0.282 19.344 1.00 14.12 1275 LEU A C 1
ATOM 1857 O O . LEU A 1 268 ? -11.165 -0.139 20.418 1.00 14.53 1275 LEU A O 1
ATOM 1862 N N . VAL A 1 269 ? -11.605 0.593 18.354 1.00 13.10 1276 VAL A N 1
ATOM 1863 C CA . VAL A 1 269 ? -10.737 1.762 18.513 1.00 12.71 1276 VAL A CA 1
ATOM 1864 C C . VAL A 1 269 ? -11.334 2.702 19.574 1.00 11.50 1276 VAL A C 1
ATOM 1865 O O . VAL A 1 269 ? -10.618 3.336 20.344 1.00 13.02 1276 VAL A O 1
ATOM 1869 N N . GLU A 1 270 ? -12.645 2.806 19.624 1.00 11.50 1277 GLU A N 1
ATOM 1870 C CA . GLU A 1 270 ? -13.289 3.604 20.687 1.00 12.81 1277 GLU A CA 1
ATOM 1871 C C . GLU A 1 270 ? -13.032 3.016 22.074 1.00 12.32 1277 GLU A C 1
ATOM 1872 O O . GLU A 1 270 ?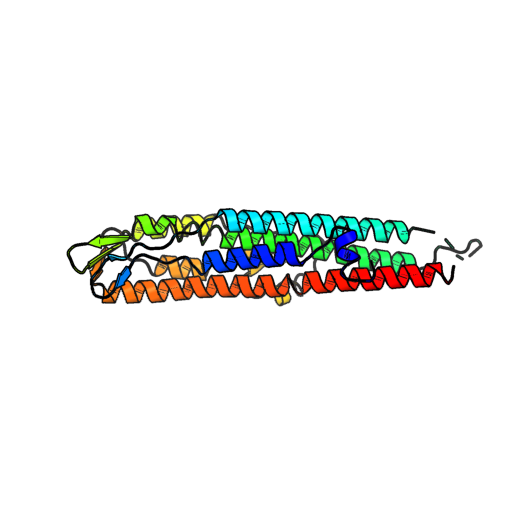 -12.819 3.728 23.047 1.00 13.31 1277 GLU A O 1
ATOM 1878 N N . LYS A 1 271 ? -13.035 1.687 22.177 1.00 11.97 1278 LYS A N 1
ATOM 1879 C CA . LYS A 1 271 ? -12.769 1.040 23.437 1.00 12.56 1278 LYS A CA 1
ATOM 1880 C C . LYS A 1 271 ? -11.300 1.224 23.825 1.00 11.62 1278 LYS A C 1
ATOM 1881 O O . LYS A 1 271 ? -10.998 1.428 24.997 1.00 12.78 1278 LYS A O 1
ATOM 1887 N N . TYR A 1 272 ? -10.396 1.176 22.836 1.00 10.84 1279 TYR A N 1
ATOM 1888 C CA . TYR A 1 272 ? -8.981 1.429 23.055 1.00 11.31 1279 TYR A CA 1
ATOM 1889 C C . TYR A 1 272 ? -8.781 2.876 23.567 1.00 11.71 1279 TYR A C 1
ATOM 1890 O O . TYR A 1 272 ? -8.009 3.114 24.480 1.00 12.85 1279 TYR A O 1
ATOM 1899 N N A SER A 1 273 ? -9.482 3.823 22.964 0.56 12.19 1280 SER A N 1
ATOM 1900 N N B SER A 1 273 ? -9.482 3.822 22.952 0.44 12.27 1280 SER A N 1
ATOM 1901 C CA A SER A 1 273 ? -9.433 5.213 23.422 0.56 12.47 1280 SER A CA 1
ATOM 1902 C CA B SER A 1 273 ? -9.470 5.214 23.413 0.44 12.62 1280 SER A CA 1
ATOM 1903 C C A SER A 1 273 ? -9.884 5.360 24.882 0.56 12.35 1280 SER A C 1
ATOM 1904 C C B SER A 1 273 ? -9.856 5.322 24.888 0.44 12.37 1280 SER A C 1
ATOM 1905 O O A SER A 1 273 ? -9.300 6.127 25.645 0.56 12.54 1280 SER A O 1
ATOM 1906 O O B SER A 1 273 ? -9.203 6.017 25.665 0.44 12.34 1280 SER A O 1
ATOM 1911 N N . HIS A 1 274 ? -10.925 4.627 25.267 1.00 12.94 1281 HIS A N 1
ATOM 1912 C CA . HIS A 1 274 ? -11.362 4.576 26.661 1.00 13.57 1281 HIS A CA 1
ATOM 1913 C C . HIS A 1 274 ? -10.272 4.006 27.579 1.00 13.46 1281 HIS A C 1
ATOM 1914 O O . HIS A 1 274 ? -10.023 4.539 28.668 1.00 13.74 1281 HIS A O 1
ATOM 1921 N N . GLN A 1 275 ? -9.584 2.957 27.137 1.00 13.28 1282 GLN A N 1
ATOM 1922 C CA . GLN A 1 275 ? -8.455 2.431 27.874 1.00 13.24 1282 GLN A CA 1
ATOM 1923 C C . GLN A 1 275 ? -7.355 3.477 28.040 1.00 12.18 1282 GLN A C 1
ATOM 1924 O O . GLN A 1 275 ? -6.795 3.597 29.114 1.00 12.70 1282 GLN A O 1
ATOM 1930 N N . ASN A 1 276 ? -7.057 4.223 26.983 1.00 11.12 1283 ASN A N 1
ATOM 1931 C CA . ASN A 1 276 ? -6.042 5.261 27.069 1.00 10.89 1283 ASN A CA 1
ATOM 1932 C C . ASN A 1 276 ? -6.449 6.370 28.033 1.00 10.76 1283 ASN A C 1
ATOM 1933 O O . ASN A 1 276 ? -5.619 6.893 28.742 1.00 11.00 1283 ASN A O 1
ATOM 1938 N N . SER A 1 277 ? -7.733 6.731 28.043 1.00 12.26 1284 SER A N 1
ATOM 1939 C CA . SER A 1 277 ? -8.275 7.665 29.029 1.00 13.86 1284 SER A CA 1
ATOM 1940 C C . SER A 1 277 ? -8.118 7.115 30.446 1.00 13.98 1284 SER A C 1
ATOM 1941 O O . SER A 1 277 ? -7.665 7.821 31.348 1.00 14.47 1284 SER A O 1
ATOM 1944 N N . ASN A 1 278 ? -8.469 5.832 30.639 1.00 13.66 1285 ASN A N 1
ATOM 1945 C CA . ASN A 1 278 ? -8.258 5.166 31.929 1.00 14.17 1285 ASN A CA 1
ATOM 1946 C C . ASN A 1 278 ? -6.786 5.189 32.370 1.00 13.48 1285 ASN A C 1
ATOM 1947 O O . ASN A 1 278 ? -6.486 5.374 33.555 1.00 14.25 1285 ASN A O 1
ATOM 1952 N N . PHE A 1 279 ? -5.861 5.020 31.427 1.00 12.49 1286 PHE A N 1
ATOM 1953 C CA . PHE A 1 279 ? -4.453 5.077 31.763 1.00 12.24 1286 PHE A CA 1
ATOM 1954 C C . PHE A 1 279 ? -4.071 6.476 32.266 1.00 12.40 1286 PHE A C 1
ATOM 1955 O O . PHE A 1 279 ? -3.427 6.624 33.298 1.00 12.84 1286 PHE A O 1
ATOM 1963 N N . ASP A 1 280 ? -4.485 7.487 31.523 1.00 13.01 1287 ASP A N 1
ATOM 1964 C CA . ASP A 1 280 ? -4.200 8.864 31.930 1.00 13.56 1287 ASP A CA 1
ATOM 1965 C C . ASP A 1 280 ? -4.747 9.141 33.339 1.00 14.35 1287 ASP A C 1
ATOM 1966 O O . ASP A 1 280 ? -4.069 9.759 34.172 1.00 14.77 1287 ASP A O 1
ATOM 1971 N N . ASN A 1 281 ? -5.969 8.693 33.606 1.00 14.39 1288 ASN A N 1
ATOM 1972 C CA . ASN A 1 281 ? -6.562 8.842 34.936 1.00 16.26 1288 ASN A CA 1
ATOM 1973 C C . ASN A 1 281 ? -5.797 8.082 36.004 1.00 15.66 1288 ASN A C 1
ATOM 1974 O O . ASN A 1 281 ? -5.593 8.585 37.110 1.00 16.03 1288 ASN A O 1
ATOM 1979 N N . LEU A 1 282 ? -5.354 6.874 35.677 1.00 15.48 1289 LEU A N 1
ATOM 1980 C CA . LEU A 1 282 ? -4.502 6.092 36.581 1.00 15.89 1289 LEU A CA 1
ATOM 1981 C C . LEU A 1 282 ? -3.228 6.837 36.971 1.00 15.33 1289 LEU A C 1
ATOM 1982 O O . LEU A 1 282 ? -2.873 6.905 38.148 1.00 14.84 1289 LEU A O 1
ATOM 1987 N N . VAL A 1 283 ? -2.568 7.419 35.985 1.00 14.74 1290 VAL A N 1
ATOM 1988 C CA . VAL A 1 283 ? -1.358 8.179 36.254 1.00 15.62 1290 VAL A CA 1
ATOM 1989 C C . VAL A 1 283 ? -1.671 9.385 37.136 1.00 15.56 1290 VAL A C 1
ATOM 1990 O O . VAL A 1 283 ? -0.914 9.691 38.057 1.00 16.38 1290 VAL A O 1
ATOM 1994 N N . LYS A 1 284 ? -2.770 10.090 36.840 1.00 15.23 1291 LYS A N 1
ATOM 1995 C CA . LYS A 1 284 ? -3.160 11.256 37.653 1.00 16.05 1291 LYS A CA 1
ATOM 1996 C C . LYS A 1 284 ? -3.467 10.855 39.102 1.00 16.51 1291 LYS A C 1
ATOM 1997 O O . LYS A 1 284 ? -3.085 11.543 40.048 1.00 17.93 1291 LYS A O 1
ATOM 2003 N N . VAL A 1 285 ? -4.126 9.710 39.277 1.00 16.67 1292 VAL A N 1
ATOM 2004 C CA . VAL A 1 285 ? -4.384 9.166 40.610 1.00 16.66 1292 VAL A CA 1
ATOM 2005 C C . VAL A 1 285 ? -3.091 8.803 41.344 1.00 16.58 1292 VAL A C 1
ATOM 2006 O O . VAL A 1 285 ? -2.886 9.179 42.495 1.00 17.82 1292 VAL A O 1
ATOM 2010 N N . LEU A 1 286 ? -2.202 8.096 40.672 1.00 16.36 1293 LEU A N 1
ATOM 2011 C CA . LEU A 1 286 ? -0.951 7.669 41.277 1.00 16.57 1293 LEU A CA 1
ATOM 2012 C C . LEU A 1 286 ? -0.052 8.860 41.630 1.00 16.98 1293 LEU A C 1
ATOM 2013 O O . LEU A 1 286 ? 0.572 8.864 42.689 1.00 17.04 1293 LEU A O 1
ATOM 2018 N N . SER A 1 287 ? -0.024 9.871 40.755 1.00 18.00 1294 SER A N 1
ATOM 2019 C CA . SER A 1 287 ? 0.779 11.062 40.998 1.00 19.48 1294 SER A CA 1
ATOM 2020 C C . SER A 1 287 ? 0.267 11.812 42.206 1.00 19.48 1294 SER A C 1
ATOM 2021 O O . SER A 1 287 ? 1.055 12.251 43.048 1.00 19.08 1294 SER A O 1
ATOM 2024 N N . GLY A 1 288 ? -1.059 11.946 42.306 1.00 19.20 1295 GLY A N 1
ATOM 2025 C CA . GLY A 1 288 ? -1.677 12.580 43.462 1.00 19.33 1295 GLY A CA 1
ATOM 2026 C C . GLY A 1 288 ? -1.414 11.823 44.743 1.00 19.42 1295 GLY A C 1
ATOM 2027 O O . GLY A 1 288 ? -1.125 12.434 45.788 1.00 21.37 1295 GLY A O 1
ATOM 2028 N N . ALA A 1 289 ? -1.515 10.493 44.676 1.00 18.83 1296 ALA A N 1
ATOM 2029 C CA . ALA A 1 289 ? -1.196 9.629 45.821 1.00 18.80 1296 ALA A CA 1
ATOM 2030 C C . ALA A 1 289 ? 0.241 9.822 46.297 1.00 20.21 1296 ALA A C 1
ATOM 2031 O O . ALA A 1 289 ? 0.495 9.960 47.485 1.00 19.91 1296 ALA A O 1
ATOM 2033 N N . ILE A 1 290 ? 1.175 9.803 45.357 1.00 21.01 1297 ILE A N 1
ATOM 2034 C CA . ILE A 1 290 ? 2.590 9.992 45.670 1.00 23.19 1297 ILE A CA 1
ATOM 2035 C C . ILE A 1 290 ? 2.838 11.361 46.291 1.00 24.63 1297 ILE A C 1
ATOM 2036 O O . ILE A 1 290 ? 3.617 11.482 47.245 1.00 26.19 1297 ILE A O 1
ATOM 2041 N N . SER A 1 291 ? 2.163 12.385 45.768 1.00 26.47 1298 SER A N 1
ATOM 2042 C CA . SER A 1 291 ? 2.267 13.744 46.316 1.00 28.76 1298 SER A CA 1
ATOM 2043 C C . SER A 1 291 ? 1.789 13.773 47.765 1.00 29.59 1298 SER A C 1
ATOM 2044 O O . SER A 1 291 ? 2.504 14.231 48.657 1.00 29.92 1298 SER A O 1
ATOM 2047 N N . THR A 1 292 ? 0.587 13.251 47.998 1.00 29.93 1299 THR A N 1
ATOM 2048 C CA . THR A 1 292 ? 0.003 13.193 49.336 1.00 30.82 1299 THR A CA 1
ATOM 2049 C C . THR A 1 292 ? 0.870 12.416 50.321 1.00 31.37 1299 THR A C 1
ATOM 2050 O O . THR A 1 292 ? 1.058 12.853 51.472 1.00 31.38 1299 THR A O 1
ATOM 2054 N N . LEU A 1 293 ? 1.408 11.280 49.883 1.00 31.82 1300 LEU A N 1
ATOM 2055 C CA . LEU A 1 293 ? 2.253 10.465 50.745 1.00 32.80 1300 LEU A CA 1
ATOM 2056 C C . LEU A 1 293 ? 3.613 11.132 51.002 1.00 35.48 1300 LEU A C 1
ATOM 2057 O O . LEU A 1 293 ? 4.226 10.885 52.041 1.00 35.99 1300 LEU A O 1
ATOM 2062 N N . THR A 1 294 ? 4.071 11.962 50.066 1.00 38.37 1301 THR A N 1
ATOM 2063 C CA . THR A 1 294 ? 5.307 12.743 50.244 1.00 40.88 1301 THR A CA 1
ATOM 2064 C C . THR A 1 294 ? 5.127 13.866 51.266 1.00 43.36 1301 THR A C 1
ATOM 2065 O O . THR A 1 294 ? 6.031 14.129 52.069 1.00 43.84 1301 THR A O 1
ATOM 2069 N N . ASP A 1 295 ? 3.975 14.538 51.222 1.00 46.17 1302 ASP A N 1
ATOM 2070 C CA . ASP A 1 295 ? 3.653 15.601 52.187 1.00 48.44 1302 ASP A CA 1
ATOM 2071 C C . ASP A 1 295 ? 3.501 15.012 53.588 1.00 49.85 1302 ASP A C 1
ATOM 2072 O O . ASP A 1 295 ? 4.047 15.541 54.563 1.00 50.31 1302 ASP A O 1
ATOM 2077 N N . THR A 1 296 ? 2.755 13.912 53.672 1.00 51.12 1303 THR A N 1
ATOM 2078 C CA . THR A 1 296 ? 2.563 13.176 54.919 1.00 52.06 1303 THR A CA 1
ATOM 2079 C C . THR A 1 296 ? 3.668 12.118 55.120 1.00 53.03 1303 THR A C 1
ATOM 2080 O O . THR A 1 296 ? 3.385 10.970 55.481 1.00 53.36 1303 THR A O 1
ATOM 2084 N N . ALA A 1 297 ? 4.917 12.509 54.867 1.00 53.91 1304 ALA A N 1
ATOM 2085 C CA . ALA A 1 297 ? 6.086 11.666 55.138 1.00 54.42 1304 ALA A CA 1
ATOM 2086 C C . ALA A 1 297 ? 7.196 12.511 55.758 1.00 54.72 1304 ALA A C 1
ATOM 2087 O O . ALA A 1 297 ? 7.137 13.744 55.733 1.00 55.19 1304 ALA A O 1
#

Solvent-accessible surface area: 13286 Å² total; per-residue (Å²): 29,101,72,72,95,60,4,96,94,30,52,2,31,70,133,74,2,24,126,87,3,27,43,1,11,98,22,0,44,38,4,172,18,5,41,17,92,128,49,145,67,65,119,23,115,110,14,80,47,78,25,0,54,69,0,36,86,15,0,90,37,10,14,160,23,5,85,74,8,0,70,116,12,36,100,101,8,107,89,140,57,177,137,105,83,116,88,45,103,32,27,22,85,69,0,34,97,8,37,35,27,4,58,1,8,16,52,2,7,41,4,6,3,92,7,2,17,28,0,0,39,5,0,11,105,0,6,101,75,7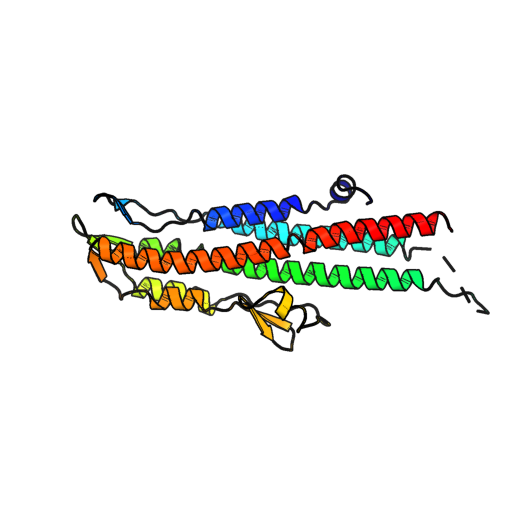,48,51,85,79,121,122,22,0,74,0,30,0,26,97,0,69,65,33,1,58,110,17,28,93,140,31,29,90,10,101,4,35,214,80,24,87,30,60,86,6,102,181,50,2,30,124,13,9,66,10,47,126,82,2,52,0,53,8,46,44,48,24,1,58,114,1,58,95,40,12,16,87,68,43,20,71,46,50,29,70,158,0,63,66,16,20,99,56,3,41,41,42,16,78,61,0,37,90,22,5,64,46,11,15,101,55,8,22,110,19,1,37,70,4,18,78,31,0,70,96,0,10,26,25,17,42,79,51,92,112,104,116

Radius of gyration: 23.77 Å; Cα contacts (8 Å, |Δi|>4): 318; chains: 1; bounding box: 38×39×91 Å

Sequence (262 aa):
AMTDDDDLRAAGVDDRRVPEQKLGAAIDEFASSLRLPDRIDGRRFVDGRRANLTVFDDARVAVRGHARAQRNLLERLETELLGGGIQPDPILQGLVDVIGQGKSDIDAYATIVEGLTKYFQSSVADVMMSKLQDYISAKDDKNMKIDGGKIKALIQQVIDHLPTMQLPKGADIARRWRKELGDAVSISDSGVVTINPDKLIKMRDSLPPDGTVWDTARYQAWNTAFSGQKDNIQNDVQTLVEKYSSHQNSNFDNLVKVLSGAISTLTDTA

CATH classification: 1.20.1710.10

Organism: Burkholderia pseudomallei (strain K96243) (NCBI:txid272560)